Protein AF-A0A939KD06-F1 (afdb_monomer_lite)

Structure (mmCIF, N/CA/C/O backbone):
data_AF-A0A939KD06-F1
#
_entry.id   AF-A0A939KD06-F1
#
loop_
_atom_site.group_PDB
_atom_site.id
_atom_site.type_symbol
_atom_site.label_atom_id
_atom_site.label_alt_id
_atom_site.label_comp_id
_atom_site.label_asym_id
_atom_site.label_entity_id
_atom_site.label_seq_id
_atom_site.pdbx_PDB_ins_code
_atom_site.Cartn_x
_atom_site.Cartn_y
_atom_site.Cartn_z
_atom_site.occupancy
_atom_site.B_iso_or_equiv
_atom_site.auth_seq_id
_atom_site.auth_comp_id
_atom_site.auth_asym_id
_atom_site.auth_atom_id
_atom_site.pdbx_PDB_model_num
ATOM 1 N N . MET A 1 1 ? -50.532 -82.612 -20.884 1.00 42.47 1 MET A N 1
ATOM 2 C CA . MET A 1 1 ? -49.839 -82.798 -19.588 1.00 42.47 1 MET A CA 1
ATOM 3 C C . MET A 1 1 ? -50.721 -82.159 -18.509 1.00 42.47 1 MET A C 1
ATOM 5 O O . MET A 1 1 ? -50.718 -80.948 -18.411 1.00 42.47 1 MET A O 1
ATOM 9 N N . HIS A 1 2 ? -51.822 -82.790 -18.087 1.00 36.94 2 HIS A N 1
ATOM 10 C CA . HIS A 1 2 ? -52.004 -83.754 -16.980 1.00 36.94 2 HIS A CA 1
ATOM 11 C C . HIS A 1 2 ? -51.784 -83.201 -15.548 1.00 36.94 2 HIS A C 1
ATOM 13 O O . HIS A 1 2 ? -50.668 -82.831 -15.211 1.00 36.94 2 HIS A O 1
ATOM 19 N N . SER A 1 3 ? -52.855 -83.314 -14.731 1.00 36.44 3 SER A N 1
ATOM 20 C CA . SER A 1 3 ? -52.934 -83.378 -13.246 1.00 36.44 3 SER A CA 1
ATOM 21 C C . SER A 1 3 ? -52.818 -82.056 -12.444 1.00 36.44 3 SER A C 1
ATOM 23 O O . SER A 1 3 ? -51.768 -81.436 -12.450 1.00 36.44 3 SER A O 1
ATOM 25 N N . LEU A 1 4 ? -53.881 -81.500 -11.824 1.00 39.53 4 LEU A N 1
ATOM 26 C CA . LEU A 1 4 ? -54.680 -81.912 -10.630 1.00 39.53 4 LEU A CA 1
ATOM 27 C C . LEU A 1 4 ? -54.079 -81.489 -9.263 1.00 39.53 4 LEU A C 1
ATOM 29 O O . LEU A 1 4 ? -53.059 -82.038 -8.865 1.00 39.53 4 LEU A O 1
ATOM 33 N N . ARG A 1 5 ? -54.794 -80.625 -8.507 1.00 35.41 5 ARG A N 1
ATOM 34 C CA . ARG A 1 5 ? -55.375 -80.848 -7.144 1.00 35.41 5 ARG A CA 1
ATOM 35 C C . ARG A 1 5 ? -55.607 -79.543 -6.344 1.00 35.41 5 ARG A C 1
ATOM 37 O O . ARG A 1 5 ? -54.695 -78.761 -6.119 1.00 35.41 5 ARG A O 1
ATOM 44 N N . ILE A 1 6 ? -56.844 -79.383 -5.862 1.00 41.75 6 ILE A N 1
ATOM 45 C CA . ILE A 1 6 ? -57.272 -78.639 -4.647 1.00 41.75 6 ILE A CA 1
ATOM 46 C C . ILE A 1 6 ? -57.119 -79.612 -3.431 1.00 41.75 6 ILE A C 1
ATOM 48 O O . ILE A 1 6 ? -56.890 -80.796 -3.708 1.00 41.75 6 ILE A O 1
ATOM 52 N N . PRO A 1 7 ? -57.444 -79.319 -2.142 1.00 61.28 7 PRO A N 1
ATOM 53 C CA . PRO A 1 7 ? -57.334 -78.156 -1.219 1.00 61.28 7 PRO A CA 1
ATOM 54 C C . PRO A 1 7 ? -56.558 -78.512 0.093 1.00 61.28 7 PRO A C 1
ATOM 56 O O . PRO A 1 7 ? -56.192 -79.663 0.268 1.00 61.28 7 PRO A O 1
ATOM 59 N N . SER A 1 8 ? -56.384 -77.562 1.041 1.00 40.66 8 SER A N 1
ATOM 60 C CA . SER A 1 8 ? -56.704 -77.694 2.500 1.00 40.66 8 SER A CA 1
ATOM 61 C C . SER A 1 8 ? -55.850 -76.793 3.427 1.00 40.66 8 SER A C 1
ATOM 63 O O . SER A 1 8 ? -54.635 -76.942 3.500 1.00 40.66 8 SER A O 1
ATOM 65 N N . ARG A 1 9 ? -56.504 -75.906 4.197 1.00 54.38 9 ARG A N 1
ATOM 66 C CA . ARG A 1 9 ? -56.042 -75.386 5.519 1.00 54.38 9 ARG A CA 1
ATOM 67 C C . ARG A 1 9 ? -56.193 -76.523 6.573 1.00 54.38 9 ARG A C 1
ATOM 69 O O . ARG A 1 9 ? -56.975 -77.412 6.233 1.00 54.38 9 ARG A O 1
ATOM 76 N N . PRO A 1 10 ? -55.627 -76.543 7.819 1.00 55.25 10 PRO A N 1
ATOM 77 C CA . PRO A 1 10 ? -55.276 -75.420 8.724 1.00 55.25 10 PRO A CA 1
ATOM 78 C C . PRO A 1 10 ? -54.096 -75.679 9.735 1.00 55.25 10 PRO A C 1
ATOM 80 O O . PRO A 1 10 ? -53.370 -76.658 9.619 1.00 55.25 10 PRO A O 1
ATOM 83 N N . THR A 1 11 ? -53.987 -74.820 10.773 1.00 42.97 11 THR A N 1
ATOM 84 C CA . THR A 1 11 ? -53.413 -75.037 12.143 1.00 42.97 11 THR A CA 1
ATOM 85 C C . THR A 1 11 ? -51.896 -75.272 12.289 1.00 42.97 11 THR A C 1
ATOM 87 O O . THR A 1 11 ? -51.368 -76.276 11.846 1.00 42.97 11 THR A O 1
ATOM 90 N N . ALA A 1 12 ? -51.131 -74.298 12.799 1.00 44.41 12 ALA A N 1
ATOM 91 C CA . ALA A 1 12 ? -50.891 -73.954 14.218 1.00 44.41 12 ALA A CA 1
ATOM 92 C C . ALA A 1 12 ? -49.747 -74.770 14.854 1.00 44.41 12 ALA A C 1
ATOM 94 O O . ALA A 1 12 ? -49.817 -75.990 14.877 1.00 44.41 12 ALA A O 1
ATOM 95 N N . ILE A 1 13 ? -48.738 -74.082 15.410 1.00 48.72 13 ILE A N 1
ATOM 96 C CA . ILE A 1 13 ? -48.216 -74.220 16.788 1.00 48.72 13 ILE A CA 1
ATOM 97 C C . ILE A 1 13 ? -46.884 -73.458 16.923 1.00 48.72 13 ILE A C 1
ATOM 99 O O . ILE A 1 13 ? -46.014 -73.489 16.059 1.00 48.72 13 ILE A O 1
ATOM 103 N N . PHE A 1 14 ? -46.807 -72.744 18.044 1.00 46.53 14 PHE A N 1
ATOM 104 C CA . PHE A 1 14 ? -45.693 -71.996 18.612 1.00 46.53 14 PHE A CA 1
ATOM 105 C C . PHE A 1 14 ? -44.364 -72.762 18.653 1.00 46.53 14 PHE A C 1
ATOM 107 O O . PHE A 1 14 ? -44.325 -73.903 19.105 1.00 46.53 14 PHE A O 1
ATOM 114 N N . LEU A 1 15 ? -43.261 -72.051 18.401 1.00 42.94 15 LEU A N 1
ATOM 115 C CA . LEU A 1 15 ? -42.028 -72.268 19.156 1.00 42.94 15 LEU A CA 1
ATOM 116 C C . LEU A 1 15 ? -41.267 -70.949 19.333 1.00 42.94 15 LEU A C 1
ATOM 118 O O . LEU A 1 15 ? -40.760 -70.346 18.391 1.00 42.94 15 LEU A O 1
ATOM 122 N N . LEU A 1 16 ? -41.269 -70.501 20.590 1.00 45.41 16 LEU A N 1
ATOM 123 C CA . LEU A 1 16 ? -40.383 -69.498 21.161 1.00 45.41 16 LEU A CA 1
ATOM 124 C C . LEU A 1 16 ? -38.926 -69.883 20.914 1.00 45.41 16 LEU A C 1
ATOM 126 O O . LEU A 1 16 ? -38.545 -70.968 21.337 1.00 45.41 16 LEU A O 1
ATOM 130 N N . SER A 1 17 ? -38.132 -68.961 20.366 1.00 46.38 17 SER A N 1
ATOM 131 C CA . SER A 1 17 ? -36.763 -68.654 20.819 1.00 46.38 17 SER A CA 1
ATOM 132 C C . SER A 1 17 ? -36.010 -67.879 19.736 1.00 46.38 17 SER A C 1
ATOM 134 O O . SER A 1 17 ? -35.664 -68.452 18.712 1.00 46.38 17 SER A O 1
ATOM 136 N N . PHE A 1 18 ? -35.725 -66.597 19.948 1.00 49.16 18 PHE A N 1
ATOM 137 C CA . PHE A 1 18 ? -34.378 -66.159 20.323 1.00 49.16 18 PHE A CA 1
ATOM 138 C C . PHE A 1 18 ? -34.378 -64.638 20.479 1.00 49.16 18 PHE A C 1
ATOM 140 O O . PHE A 1 18 ? -34.689 -63.879 19.564 1.00 49.16 18 PHE A O 1
ATOM 147 N N . LEU A 1 19 ? -34.039 -64.219 21.687 1.00 51.28 19 LEU A N 1
ATOM 148 C CA . LEU A 1 19 ? -33.708 -62.859 22.050 1.00 51.28 19 LEU A CA 1
ATOM 149 C C . LEU A 1 19 ? -32.419 -62.476 21.300 1.00 51.28 19 LEU A C 1
ATOM 151 O O . LEU A 1 19 ? -31.357 -63.016 21.600 1.00 51.28 19 LEU A O 1
ATOM 155 N N . ALA A 1 20 ? -32.505 -61.560 20.337 1.00 49.16 20 ALA A N 1
ATOM 156 C CA . ALA A 1 20 ? -31.349 -60.841 19.809 1.00 49.16 20 ALA A CA 1
ATOM 157 C C . ALA A 1 20 ? -31.589 -59.341 19.999 1.00 49.16 20 ALA A C 1
ATOM 159 O O . ALA A 1 20 ? -32.408 -58.709 19.336 1.00 49.16 20 ALA A O 1
ATOM 160 N N . LEU A 1 21 ? -30.899 -58.837 21.015 1.00 48.12 21 LEU A N 1
ATOM 161 C CA . LEU A 1 21 ? -30.790 -57.453 21.435 1.00 48.12 21 LEU A CA 1
ATOM 162 C C . LEU A 1 21 ? -30.183 -56.560 20.332 1.00 48.12 21 LEU A C 1
ATOM 164 O O . LEU A 1 21 ? -29.263 -56.972 19.635 1.00 48.12 21 LEU A O 1
ATOM 168 N N . LEU A 1 22 ? -30.636 -55.301 20.338 1.00 48.69 22 LEU A N 1
ATOM 169 C CA . LEU A 1 22 ? -30.001 -54.081 19.816 1.00 48.69 22 LEU A CA 1
ATOM 170 C C . LEU A 1 22 ? -29.729 -53.978 18.306 1.00 48.69 22 LEU A C 1
ATOM 172 O O . LEU A 1 22 ? -28.728 -54.455 17.788 1.00 48.69 22 LEU A O 1
ATOM 176 N N . SER A 1 23 ? -30.486 -53.109 17.636 1.00 50.88 23 SER A N 1
ATOM 177 C CA . SER A 1 23 ? -30.053 -51.720 17.370 1.00 50.88 23 SER A CA 1
ATOM 178 C C . SER A 1 23 ? -30.965 -51.101 16.309 1.00 50.88 23 SER A C 1
ATOM 180 O O . SER A 1 23 ? -30.968 -51.488 15.148 1.00 50.88 23 SER A O 1
ATOM 182 N N . GLY A 1 24 ? -31.797 -50.151 16.720 1.00 50.31 24 GLY A N 1
ATOM 183 C CA . GLY A 1 24 ? -32.737 -49.516 15.800 1.00 50.31 24 GLY A CA 1
ATOM 184 C C . GLY A 1 24 ? -33.469 -48.323 16.388 1.00 50.31 24 GLY A C 1
ATOM 185 O O . GLY A 1 24 ? -34.574 -48.023 15.957 1.00 50.31 24 GLY A O 1
ATOM 186 N N . VAL A 1 25 ? -32.880 -47.639 17.371 1.00 54.75 25 VAL A N 1
ATOM 187 C CA . VAL A 1 25 ? -33.170 -46.215 17.524 1.00 54.75 25 VAL A CA 1
ATOM 188 C C . VAL A 1 25 ? -32.249 -45.517 16.539 1.00 54.75 25 VAL A C 1
ATOM 190 O O . VAL A 1 25 ? -31.044 -45.419 16.759 1.00 54.75 25 VAL A O 1
ATOM 193 N N . ALA A 1 26 ? -32.805 -45.107 15.402 1.00 49.50 26 ALA A N 1
ATOM 194 C CA . ALA A 1 26 ? -32.175 -44.094 14.579 1.00 49.50 26 ALA A CA 1
ATOM 195 C C . ALA A 1 26 ? -32.136 -42.821 15.430 1.00 49.50 26 ALA A C 1
ATOM 197 O O . ALA A 1 26 ? -33.083 -42.039 15.462 1.00 49.50 26 ALA A O 1
ATOM 198 N N . SER A 1 27 ? -31.058 -42.672 16.196 1.00 43.84 27 SER A N 1
ATOM 199 C CA . SER A 1 27 ? -30.685 -41.417 16.817 1.00 43.84 27 SER A CA 1
ATOM 200 C C . SER A 1 27 ? -30.370 -40.447 15.689 1.00 43.84 27 SER A C 1
ATOM 202 O O . SER A 1 27 ? -29.225 -40.323 15.269 1.00 43.84 27 SER A O 1
ATOM 204 N N . SER A 1 28 ? -31.377 -39.735 15.193 1.00 45.91 28 SER A N 1
ATOM 205 C CA . SER A 1 28 ? -31.163 -38.427 14.586 1.00 45.91 28 SER A CA 1
ATOM 206 C C . SER A 1 28 ? -30.821 -37.448 15.712 1.00 45.91 28 SER A C 1
ATOM 208 O O 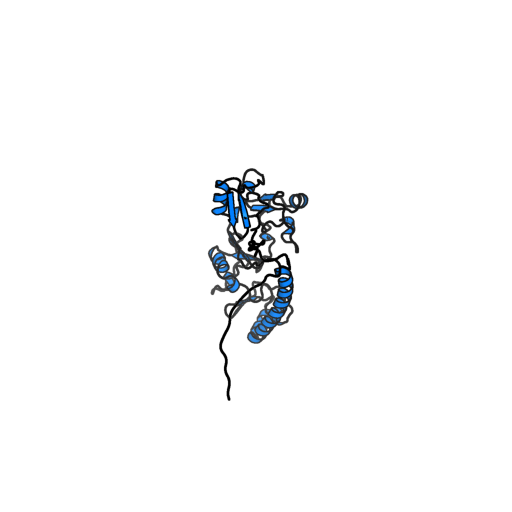. SER A 1 28 ? -31.605 -36.572 16.070 1.00 45.91 28 SER A O 1
ATOM 210 N N . LEU A 1 29 ? -29.661 -37.671 16.334 1.00 45.62 29 LEU A N 1
ATOM 211 C CA . LEU A 1 29 ? -28.942 -36.635 17.048 1.00 45.62 29 LEU A CA 1
ATOM 212 C C . LEU A 1 29 ? -28.387 -35.729 15.960 1.00 45.62 29 LEU A C 1
ATOM 214 O O . LEU A 1 29 ? -27.676 -36.183 15.064 1.00 45.62 29 LEU A O 1
ATOM 218 N N . LEU A 1 30 ? -28.816 -34.474 16.018 1.00 43.53 30 LEU A N 1
ATOM 219 C CA . LEU A 1 30 ? -28.332 -33.390 15.192 1.00 43.53 30 LEU A CA 1
ATOM 220 C C . LEU A 1 30 ? -26.807 -33.494 15.072 1.00 43.53 30 LEU A C 1
ATOM 222 O O . LEU A 1 30 ? -26.107 -33.414 16.081 1.00 43.53 30 LEU A O 1
ATOM 226 N N . TRP A 1 31 ? -26.288 -33.603 13.851 1.00 49.84 31 TRP A N 1
ATOM 227 C CA . TRP A 1 31 ? -24.966 -33.057 13.573 1.00 49.84 31 TRP A CA 1
ATOM 228 C C . TRP A 1 31 ? -25.118 -31.538 13.643 1.00 49.84 31 TRP A C 1
ATOM 230 O O . TRP A 1 31 ? -25.317 -30.871 12.632 1.00 49.84 31 TRP A O 1
ATOM 240 N N . ALA A 1 32 ? -25.137 -30.997 14.862 1.00 41.25 32 ALA A N 1
ATOM 241 C CA . ALA A 1 32 ? -24.728 -29.622 15.049 1.00 41.25 32 ALA A CA 1
ATOM 242 C C . ALA A 1 32 ? -23.256 -29.604 14.640 1.00 41.25 32 ALA A C 1
ATOM 244 O O . ALA A 1 32 ? -22.411 -30.185 15.316 1.00 41.25 32 ALA A O 1
ATOM 245 N N . ASP A 1 33 ? -23.006 -29.067 13.453 1.00 43.31 33 ASP A N 1
ATOM 246 C CA . ASP A 1 33 ? -21.672 -28.802 12.947 1.00 43.31 33 ASP A CA 1
ATOM 247 C C . ASP A 1 33 ? -20.929 -27.961 13.996 1.00 43.31 33 ASP A C 1
ATOM 249 O O . ASP A 1 33 ? -21.318 -26.835 14.306 1.00 43.31 33 ASP A O 1
ATOM 253 N N . GLU A 1 34 ? -19.897 -28.540 14.604 1.00 51.19 34 GLU A N 1
ATOM 254 C CA . GLU A 1 34 ? -19.085 -27.943 15.670 1.00 51.19 34 GLU A CA 1
ATOM 255 C C . GLU A 1 34 ? -18.108 -26.881 15.117 1.00 51.19 34 GLU A C 1
ATOM 257 O O . GLU A 1 34 ? -17.066 -26.622 15.712 1.00 51.19 34 GLU A O 1
ATOM 262 N N . SER A 1 35 ? -18.395 -26.273 13.957 1.00 51.78 35 SER A N 1
ATOM 263 C CA . SER A 1 35 ? -17.429 -25.424 13.246 1.00 51.78 35 SER A CA 1
ATOM 264 C C . SER A 1 35 ? -17.874 -24.007 12.877 1.00 51.78 35 SER A C 1
ATOM 266 O O . SER A 1 35 ? -17.087 -23.294 12.262 1.00 51.78 35 SER A O 1
ATOM 268 N N . ASP A 1 36 ? -19.029 -23.523 13.349 1.00 54.59 36 ASP A N 1
ATOM 269 C CA . ASP A 1 36 ? -19.449 -22.125 13.112 1.00 54.59 36 ASP A CA 1
ATOM 270 C C . ASP A 1 36 ? -19.411 -21.248 14.380 1.00 54.59 36 ASP A C 1
ATOM 272 O O . ASP A 1 36 ? -20.217 -20.337 14.588 1.00 54.59 36 ASP A O 1
ATOM 276 N N . VAL A 1 37 ? -18.457 -21.519 15.283 1.00 68.44 37 VAL A N 1
ATOM 277 C CA . VAL A 1 37 ? -18.179 -20.602 16.398 1.00 68.44 37 VAL A CA 1
ATOM 278 C C . VAL A 1 37 ? -17.402 -19.414 15.845 1.00 68.44 37 VAL A C 1
ATOM 280 O O . VAL A 1 37 ? -16.176 -19.439 15.746 1.00 68.44 37 VAL A O 1
ATOM 283 N N . MET A 1 38 ? -18.134 -18.362 15.477 1.00 75.69 38 MET A N 1
ATOM 284 C CA . MET A 1 38 ? -17.531 -17.096 15.067 1.00 75.69 38 MET A CA 1
ATOM 285 C C . MET A 1 38 ? -16.525 -16.620 16.132 1.00 75.69 38 MET A C 1
ATOM 287 O O . MET A 1 38 ? -16.903 -16.520 17.308 1.00 75.69 38 MET A O 1
ATOM 291 N N . PRO A 1 39 ? -15.272 -16.316 15.746 1.00 83.50 39 PRO A N 1
ATOM 292 C CA . PRO A 1 39 ? -14.240 -15.899 16.684 1.00 83.50 39 PRO A CA 1
ATOM 293 C C . PRO A 1 39 ? -14.645 -14.609 17.403 1.00 83.50 39 PRO A C 1
ATOM 295 O O . PRO A 1 39 ? -15.178 -13.676 16.796 1.00 83.50 39 PRO A O 1
ATOM 298 N N . ILE A 1 40 ? -14.388 -14.562 18.710 1.00 83.81 40 ILE A N 1
ATOM 299 C CA . ILE A 1 40 ? -14.570 -13.353 19.514 1.00 83.81 40 ILE A CA 1
ATOM 300 C C . ILE A 1 40 ? -13.389 -12.421 19.238 1.00 83.81 40 ILE A C 1
ATOM 302 O O . ILE A 1 40 ? -12.234 -12.797 19.437 1.00 83.81 40 ILE A O 1
ATOM 306 N N . ALA A 1 41 ? -13.684 -11.208 18.782 1.00 86.12 41 ALA A N 1
ATOM 307 C CA . ALA A 1 41 ? -12.677 -10.193 18.535 1.00 86.12 41 ALA A CA 1
ATOM 308 C C . ALA A 1 41 ? -12.084 -9.686 19.854 1.00 86.12 41 ALA A C 1
ATOM 310 O O . ALA A 1 41 ? -12.786 -9.555 20.859 1.00 86.12 41 ALA A O 1
ATOM 311 N N . LEU A 1 42 ? -10.796 -9.335 19.815 1.00 84.94 42 LEU A N 1
ATOM 312 C CA . LEU A 1 42 ? -10.086 -8.664 20.909 1.00 84.94 42 LEU A CA 1
ATOM 313 C C . LEU A 1 42 ? -10.230 -9.385 22.258 1.00 84.94 42 LEU A C 1
ATOM 315 O O . LEU A 1 42 ? -10.348 -8.717 23.274 1.00 84.94 42 LEU A O 1
ATOM 319 N N . ASP A 1 43 ? -10.303 -10.717 22.284 1.00 87.06 43 ASP A N 1
ATOM 320 C CA . ASP A 1 43 ? -10.534 -11.514 23.502 1.00 87.06 43 ASP A CA 1
ATOM 321 C C . ASP A 1 43 ? -11.761 -11.068 24.332 1.00 87.06 43 ASP A C 1
ATOM 323 O O . ASP A 1 43 ? -11.825 -11.264 25.546 1.00 87.06 43 ASP A O 1
ATOM 327 N N . GLY A 1 44 ? -12.755 -10.456 23.680 1.00 88.94 44 GLY A N 1
ATOM 328 C CA . GLY A 1 44 ? -13.983 -9.968 24.309 1.00 88.94 44 GLY A CA 1
ATOM 329 C C . GLY A 1 44 ? -13.855 -8.582 24.944 1.00 88.94 44 GLY A C 1
ATOM 330 O O . GLY A 1 44 ? -14.760 -8.148 25.657 1.00 88.94 44 GLY A O 1
ATOM 331 N N . TYR A 1 45 ? -12.757 -7.862 24.712 1.00 93.19 45 TYR A N 1
ATOM 332 C CA . TYR A 1 45 ? -12.633 -6.465 25.115 1.00 93.19 45 TYR A CA 1
ATOM 333 C C . TYR A 1 45 ? -13.440 -5.536 24.200 1.00 93.19 45 TYR A C 1
ATOM 335 O O . TYR A 1 45 ? -13.507 -5.718 22.985 1.00 93.19 45 TYR A O 1
ATOM 343 N N . ASP A 1 46 ? -14.036 -4.507 24.799 1.00 94.56 46 ASP A N 1
ATOM 344 C CA . ASP A 1 46 ? -14.782 -3.480 24.081 1.00 94.56 46 ASP A CA 1
ATOM 345 C C . ASP A 1 46 ? -13.829 -2.557 23.296 1.00 94.56 46 ASP A C 1
ATOM 347 O O . ASP A 1 46 ? -13.025 -1.846 23.915 1.00 94.56 46 ASP A O 1
ATOM 351 N N . PRO A 1 47 ? -13.930 -2.506 21.950 1.00 87.94 47 PRO A N 1
ATOM 352 C CA . PRO A 1 47 ? -13.046 -1.708 21.102 1.00 87.94 47 PRO A CA 1
ATOM 353 C C . PRO A 1 47 ? -13.136 -0.200 21.387 1.00 87.94 47 PRO A C 1
ATOM 355 O O . PRO A 1 47 ? -12.159 0.519 21.195 1.00 87.94 47 PRO A O 1
ATOM 358 N N . ILE A 1 48 ? -14.277 0.300 21.875 1.00 92.19 48 ILE A N 1
ATOM 359 C CA . ILE A 1 48 ? -14.466 1.720 22.202 1.00 92.19 48 ILE A CA 1
ATOM 360 C C . ILE A 1 48 ? -13.771 2.072 23.517 1.00 92.19 48 ILE A C 1
ATOM 362 O O . ILE A 1 48 ? -13.200 3.157 23.648 1.00 92.19 48 ILE A O 1
ATOM 366 N N . SER A 1 49 ? -13.766 1.140 24.476 1.00 90.31 49 SER A N 1
ATOM 367 C CA . SER A 1 49 ? -13.240 1.373 25.828 1.00 90.31 49 SER A CA 1
ATOM 368 C C . SER A 1 49 ? -11.748 1.718 25.832 1.00 90.31 49 SER A C 1
ATOM 370 O O . SER A 1 49 ? -11.298 2.508 26.660 1.00 90.31 49 SER A O 1
ATOM 372 N N . TYR A 1 50 ? -10.990 1.232 24.845 1.00 88.69 50 TYR A N 1
ATOM 373 C CA . TYR A 1 50 ? -9.590 1.610 24.647 1.00 88.69 50 TYR A CA 1
ATOM 374 C C . TYR A 1 50 ? -9.371 3.122 24.489 1.00 88.69 50 TYR A C 1
ATOM 376 O O . TYR A 1 50 ? -8.318 3.630 24.874 1.00 88.69 50 TYR A O 1
ATOM 384 N N . PHE A 1 51 ? -10.361 3.837 23.950 1.00 83.25 51 PHE A N 1
ATOM 385 C CA . PHE A 1 51 ? -10.303 5.267 23.641 1.00 83.25 51 PHE A CA 1
ATOM 386 C C . PHE A 1 51 ? -10.932 6.147 24.727 1.00 83.25 51 PHE A C 1
ATOM 388 O O . PHE A 1 51 ? -10.879 7.373 24.632 1.00 83.25 51 PHE A O 1
ATOM 395 N N . THR A 1 52 ? -11.514 5.545 25.765 1.00 72.12 52 THR A N 1
ATOM 396 C CA . THR A 1 52 ? -12.192 6.251 26.855 1.00 72.12 52 THR A CA 1
ATOM 397 C C . THR A 1 52 ? -11.538 5.896 28.192 1.00 72.12 52 THR A C 1
ATOM 399 O O . THR A 1 52 ? -11.656 4.770 28.659 1.00 72.12 52 THR A O 1
ATOM 402 N N . ASN A 1 53 ? -10.851 6.851 28.830 1.00 56.19 53 ASN A N 1
ATOM 403 C CA . ASN A 1 53 ? -10.267 6.723 30.179 1.00 56.19 53 ASN A CA 1
ATOM 404 C C . ASN A 1 53 ? -9.441 5.435 30.447 1.00 56.19 53 ASN A C 1
ATOM 406 O O . ASN A 1 53 ? -9.660 4.736 31.438 1.00 56.19 53 ASN A O 1
ATOM 410 N N . GLU A 1 54 ? -8.452 5.181 29.579 1.00 57.31 54 GLU A N 1
ATOM 411 C CA . GLU A 1 54 ? -7.269 4.313 29.775 1.00 57.31 54 GLU A CA 1
ATOM 412 C C . GLU A 1 54 ? -7.493 2.884 30.317 1.00 57.31 54 GLU A C 1
ATOM 414 O O . GLU A 1 54 ? -6.622 2.352 31.014 1.00 57.31 54 GLU A O 1
ATOM 419 N N . LYS A 1 55 ? -8.609 2.207 30.003 1.00 75.81 55 LYS A N 1
ATOM 420 C CA . LYS A 1 55 ? -8.766 0.786 30.377 1.00 75.81 55 LYS A CA 1
ATOM 421 C C . LYS A 1 55 ? -9.345 -0.085 29.266 1.00 75.81 55 LYS A C 1
ATOM 423 O O . LYS A 1 55 ? -10.372 0.232 28.680 1.00 75.81 55 LYS A O 1
ATOM 428 N N . ALA A 1 56 ? -8.724 -1.245 29.062 1.00 86.75 56 ALA A N 1
ATOM 429 C CA . ALA A 1 56 ? -9.338 -2.367 28.364 1.00 86.75 56 ALA A CA 1
ATOM 430 C C . ALA A 1 56 ? -10.427 -2.954 29.277 1.00 86.75 56 ALA A C 1
ATOM 432 O O . ALA A 1 56 ? -10.128 -3.434 30.374 1.00 86.75 56 ALA A O 1
ATOM 433 N N . VAL A 1 57 ? -11.690 -2.880 28.855 1.00 92.19 57 VAL A N 1
ATOM 434 C CA . VAL A 1 57 ? -12.844 -3.383 29.617 1.00 92.19 57 VAL A CA 1
ATOM 435 C C . VAL A 1 57 ? -13.532 -4.479 28.816 1.00 92.19 57 VAL A C 1
ATOM 437 O O . VAL A 1 57 ? -13.755 -4.312 27.621 1.00 92.19 57 VAL A O 1
ATOM 440 N N . ALA A 1 58 ? -13.845 -5.603 29.461 1.00 91.81 58 ALA A N 1
ATOM 441 C CA . ALA A 1 58 ? -14.578 -6.689 28.822 1.00 91.81 58 ALA A CA 1
ATOM 442 C C . ALA A 1 58 ? -16.000 -6.236 28.457 1.00 91.81 58 ALA A C 1
ATOM 444 O O . ALA A 1 58 ? -16.700 -5.634 29.279 1.00 91.81 58 ALA A O 1
ATOM 445 N N . GLY A 1 59 ? -16.420 -6.535 27.232 1.00 91.81 59 GLY A N 1
ATOM 446 C CA . GLY A 1 59 ? -17.792 -6.352 26.787 1.00 91.81 59 GLY A CA 1
ATOM 447 C C . GLY A 1 59 ? -18.748 -7.349 27.444 1.00 91.81 59 GLY A C 1
ATOM 448 O O . GLY A 1 59 ? -18.348 -8.277 28.148 1.00 91.81 59 GLY A O 1
ATOM 449 N N . LYS A 1 60 ? -20.046 -7.148 27.224 1.00 93.00 60 LYS A N 1
ATOM 450 C CA . LYS A 1 60 ? -21.114 -8.021 27.726 1.00 93.00 60 LYS A CA 1
ATOM 451 C C . LYS A 1 60 ? -21.743 -8.784 26.569 1.00 93.00 60 LYS A C 1
ATOM 453 O O . LYS A 1 60 ? -21.858 -8.248 25.473 1.00 93.00 60 LYS A O 1
ATOM 458 N N . ALA A 1 61 ? -22.217 -10.000 26.838 1.00 90.56 61 ALA A N 1
ATOM 459 C CA . ALA A 1 61 ? -22.891 -10.835 25.839 1.00 90.56 61 ALA A CA 1
ATOM 460 C C . ALA A 1 61 ? -24.150 -10.173 25.245 1.00 90.56 61 ALA A C 1
ATOM 462 O O . ALA A 1 61 ? -24.479 -10.406 24.085 1.00 90.56 61 ALA A O 1
ATOM 463 N N . ASP A 1 62 ? -24.816 -9.313 26.023 1.00 95.25 62 ASP A N 1
ATOM 464 C CA . ASP A 1 62 ? -26.027 -8.602 25.599 1.00 95.25 62 ASP A CA 1
ATOM 465 C C . ASP A 1 62 ? -25.755 -7.529 24.530 1.00 95.25 62 ASP A C 1
ATOM 467 O O . ASP A 1 62 ? -26.666 -7.153 23.795 1.00 95.25 62 ASP A O 1
ATOM 471 N N . TYR A 1 63 ? -24.511 -7.042 24.417 1.00 96.12 63 TYR A N 1
ATOM 472 C CA . TYR A 1 63 ? -24.126 -6.007 23.457 1.00 96.12 63 TYR A CA 1
ATOM 473 C C . TYR A 1 63 ? -23.027 -6.542 22.552 1.00 96.12 63 TYR A C 1
ATOM 475 O O . TYR A 1 63 ? -21.851 -6.563 22.918 1.00 96.12 63 TYR A O 1
ATOM 483 N N . GLN A 1 64 ? -23.410 -6.972 21.355 1.00 95.94 64 GLN A N 1
ATOM 484 C CA . GLN A 1 64 ? -22.505 -7.620 20.416 1.00 95.94 64 GLN A CA 1
ATOM 485 C C . GLN A 1 64 ? -22.799 -7.216 18.974 1.00 95.94 64 GLN A C 1
ATOM 487 O O . GLN A 1 64 ? -23.946 -6.995 18.589 1.00 95.94 64 GLN A O 1
ATOM 492 N N . LYS A 1 65 ? -21.746 -7.146 18.161 1.00 92.69 65 LYS A N 1
ATOM 493 C CA . LYS A 1 65 ? -21.826 -6.815 16.740 1.00 92.69 65 LYS A CA 1
ATOM 494 C C . LYS A 1 65 ? -20.869 -7.694 15.955 1.00 92.69 65 LYS A C 1
ATOM 496 O O . LYS A 1 65 ? -19.693 -7.793 16.290 1.00 92.69 65 LYS A O 1
ATOM 501 N N . GLU A 1 66 ? -21.371 -8.296 14.888 1.00 90.62 66 GLU A N 1
ATOM 502 C CA . GLU A 1 66 ? -20.536 -9.020 13.935 1.00 90.62 66 GLU A CA 1
ATOM 503 C C . GLU A 1 66 ? -19.944 -8.032 12.926 1.00 90.62 66 GLU A C 1
ATOM 505 O O . GLU A 1 66 ? -20.660 -7.199 12.357 1.00 90.62 66 GLU A O 1
ATOM 510 N N . TYR A 1 67 ? -18.629 -8.095 12.728 1.00 76.56 67 TYR A N 1
ATOM 511 C CA . TYR A 1 67 ? -17.903 -7.240 11.795 1.00 76.56 67 TYR A CA 1
ATOM 512 C C . TYR A 1 67 ? -16.684 -7.978 11.236 1.00 76.56 67 TYR A C 1
ATOM 514 O O . TYR A 1 67 ? -15.888 -8.526 11.992 1.00 76.56 67 TYR A O 1
ATOM 522 N N . LYS A 1 68 ? -16.547 -8.015 9.902 1.00 75.06 68 LYS A N 1
ATOM 523 C CA . LYS A 1 68 ? -15.458 -8.707 9.176 1.00 75.06 68 LYS A CA 1
ATOM 524 C C . LYS A 1 68 ? -15.202 -10.160 9.625 1.00 75.06 68 LYS A C 1
ATOM 526 O O . LYS A 1 68 ? -14.068 -10.626 9.615 1.00 75.06 68 LYS A O 1
ATOM 531 N N . GLY A 1 69 ? -16.271 -10.885 9.963 1.00 78.44 69 GLY A N 1
ATOM 532 C CA . GLY A 1 69 ? -16.203 -12.300 10.347 1.00 78.44 69 GLY A CA 1
ATOM 533 C C . GLY A 1 69 ? -15.801 -12.555 11.802 1.00 78.44 69 GLY A C 1
ATOM 534 O O . GLY A 1 69 ? -15.559 -13.702 12.160 1.00 78.44 69 GLY A O 1
ATOM 535 N N . GLU A 1 70 ? -15.747 -11.516 12.636 1.00 81.44 70 GLU A N 1
ATOM 536 C CA . GLU A 1 70 ? -15.517 -11.629 14.076 1.00 81.44 70 GLU A CA 1
ATOM 537 C C . GLU A 1 70 ? -16.671 -10.996 14.856 1.00 81.44 70 GLU A C 1
ATOM 539 O O . GLU A 1 70 ? -17.360 -10.088 14.376 1.00 81.44 70 GLU A O 1
ATOM 544 N N . ARG A 1 71 ? -16.855 -11.448 16.094 1.00 91.31 71 ARG A N 1
ATOM 545 C CA . ARG A 1 71 ? -17.854 -10.915 17.016 1.00 91.31 71 ARG A CA 1
ATOM 546 C C . ARG A 1 71 ? -17.202 -9.973 18.019 1.00 91.31 71 ARG A C 1
ATOM 548 O O . ARG A 1 71 ? -16.422 -10.404 18.863 1.00 91.31 71 ARG A O 1
ATOM 555 N N . TYR A 1 72 ? -17.566 -8.700 17.947 1.00 91.50 72 TYR A N 1
ATOM 556 C CA . TYR A 1 72 ? -17.175 -7.664 18.899 1.00 91.50 72 TYR A CA 1
ATOM 557 C C . TYR A 1 72 ? -18.214 -7.577 20.015 1.00 91.50 72 TYR A C 1
ATOM 559 O O . TYR A 1 72 ? -19.412 -7.660 19.744 1.00 91.50 72 TYR A O 1
ATOM 567 N N . THR A 1 73 ? -17.766 -7.385 21.253 1.00 94.88 73 THR A N 1
ATOM 568 C CA . THR A 1 73 ? -18.627 -7.224 22.435 1.00 94.88 73 THR A CA 1
ATOM 569 C C . THR A 1 73 ? -18.416 -5.856 23.071 1.00 94.88 73 THR A C 1
ATOM 571 O O . THR A 1 73 ? -17.294 -5.363 23.084 1.00 94.88 73 THR A O 1
ATOM 574 N N . PHE A 1 74 ? -19.459 -5.260 23.648 1.00 95.81 74 PHE A N 1
ATOM 575 C CA . PHE A 1 74 ? -19.438 -3.881 24.150 1.00 95.81 74 PHE A CA 1
ATOM 576 C C . PHE A 1 74 ? -19.922 -3.795 25.597 1.00 95.81 74 PHE A C 1
ATOM 578 O O . PHE A 1 74 ? -20.693 -4.634 26.064 1.00 95.81 74 PHE A O 1
ATOM 585 N N . ILE A 1 75 ? -19.478 -2.785 26.344 1.00 95.56 75 ILE A N 1
ATOM 586 C CA . ILE A 1 75 ? -19.901 -2.609 27.746 1.00 95.56 75 ILE A CA 1
ATOM 587 C C . ILE A 1 75 ? -21.364 -2.144 27.871 1.00 95.56 75 ILE A C 1
ATOM 589 O O . ILE A 1 75 ? -21.993 -2.341 28.924 1.00 95.56 75 ILE A O 1
ATOM 593 N N . ASN A 1 76 ? -21.878 -1.499 26.818 1.00 94.06 76 ASN A N 1
ATOM 594 C CA . ASN A 1 76 ? -23.214 -0.925 26.697 1.00 94.06 76 ASN A CA 1
ATOM 595 C C . ASN A 1 76 ? -23.624 -0.766 25.216 1.00 94.06 76 ASN A C 1
ATOM 597 O O . ASN A 1 76 ? -22.822 -0.962 24.299 1.00 94.06 76 ASN A O 1
ATOM 601 N N . GLU A 1 77 ? -24.885 -0.393 25.002 1.00 95.69 77 GLU A N 1
ATOM 602 C CA . GLU A 1 77 ? -25.470 -0.161 23.679 1.00 95.69 77 GLU A CA 1
ATOM 603 C C . GLU A 1 77 ? -24.845 1.043 22.950 1.00 95.69 77 GLU A C 1
ATOM 605 O O . GLU A 1 77 ? -24.608 0.975 21.745 1.00 95.69 77 GLU A O 1
ATOM 610 N N . ASP A 1 78 ? -24.503 2.116 23.669 1.00 94.81 78 ASP A N 1
ATOM 611 C CA . ASP A 1 78 ? -23.897 3.317 23.079 1.00 94.81 78 ASP A CA 1
ATOM 612 C C . ASP A 1 78 ? -22.562 3.009 22.385 1.00 94.81 78 ASP A C 1
ATOM 614 O O . ASP A 1 78 ? -22.339 3.427 21.248 1.00 94.81 78 ASP A O 1
ATOM 618 N N . ASN A 1 79 ? -21.692 2.219 23.020 1.00 94.50 79 ASN A N 1
ATOM 619 C CA . ASN A 1 79 ? -20.418 1.797 22.440 1.00 94.50 79 ASN A CA 1
ATOM 620 C C . ASN A 1 79 ? -20.626 0.896 21.214 1.00 94.50 79 ASN A C 1
ATOM 622 O O . ASN A 1 79 ? -19.953 1.073 20.197 1.00 94.50 79 ASN A O 1
ATOM 626 N N . MET A 1 80 ? -21.596 -0.021 21.265 1.00 95.81 80 MET A N 1
ATOM 627 C CA . MET A 1 80 ? -21.961 -0.853 20.112 1.00 95.81 80 MET A CA 1
ATOM 628 C C . MET A 1 80 ? -22.443 -0.004 18.929 1.00 95.81 80 MET A C 1
ATOM 630 O O . MET A 1 80 ? -22.085 -0.273 17.778 1.00 95.81 80 MET A O 1
ATOM 634 N N . ASN A 1 81 ? -23.236 1.035 19.199 1.00 94.25 81 ASN A N 1
ATOM 635 C CA . ASN A 1 81 ? -23.747 1.951 18.183 1.00 94.25 81 ASN A CA 1
ATOM 636 C C . ASN A 1 81 ? -22.632 2.832 17.603 1.00 94.25 81 ASN A C 1
ATOM 638 O O . ASN A 1 81 ? -22.546 2.975 16.382 1.00 94.25 81 ASN A O 1
ATOM 642 N N . LEU A 1 82 ? -21.729 3.350 18.444 1.00 87.25 82 LEU A N 1
ATOM 643 C CA . LEU A 1 82 ? -20.534 4.083 18.007 1.00 87.25 82 LEU A CA 1
ATOM 644 C C . LEU A 1 82 ? -19.648 3.226 17.100 1.00 87.25 82 LEU A C 1
ATOM 646 O O . LEU A 1 82 ? -19.231 3.681 16.032 1.00 87.25 82 LEU A O 1
ATOM 650 N N . PHE A 1 83 ? -19.405 1.974 17.490 1.00 86.25 83 PHE A N 1
ATOM 651 C CA . PHE A 1 83 ? -18.666 1.026 16.667 1.00 86.25 83 PHE A CA 1
ATOM 652 C C . PHE A 1 83 ? -19.397 0.721 15.363 1.00 86.25 83 PHE A C 1
ATOM 654 O O . PHE A 1 83 ? -18.780 0.727 14.310 1.00 86.25 83 PHE A O 1
ATOM 661 N N . SER A 1 84 ? -20.711 0.502 15.400 1.00 89.50 84 SER A N 1
ATOM 662 C CA . SER A 1 84 ? -21.495 0.204 14.195 1.00 89.50 84 SER A CA 1
ATOM 663 C C . SER A 1 84 ? -21.494 1.358 13.188 1.00 89.50 84 SER A C 1
ATOM 665 O O . SER A 1 84 ? -21.529 1.107 11.986 1.00 89.50 84 SER A O 1
ATOM 667 N N . ALA A 1 85 ? -21.441 2.607 13.660 1.00 85.56 85 ALA A N 1
ATOM 668 C CA . ALA A 1 85 ? -21.370 3.786 12.801 1.00 85.56 85 ALA A CA 1
ATOM 669 C C . ALA A 1 85 ? -19.984 3.969 12.159 1.00 85.56 85 ALA A C 1
ATOM 671 O O . ALA A 1 85 ? -19.890 4.350 10.992 1.00 85.56 85 ALA A O 1
ATOM 672 N N . HIS A 1 86 ? -18.906 3.701 12.906 1.00 78.69 86 HIS A N 1
ATOM 673 C CA . HIS A 1 86 ? -17.530 3.960 12.466 1.00 78.69 86 HIS A CA 1
ATOM 674 C C . HIS A 1 86 ? -16.543 2.863 12.912 1.00 78.69 86 HIS A C 1
ATOM 676 O O . HIS A 1 86 ? -15.589 3.165 13.634 1.00 78.69 86 HIS A O 1
ATOM 682 N N . PRO A 1 87 ? -16.713 1.600 12.480 1.00 73.94 87 PRO A N 1
ATOM 683 C CA . PRO A 1 87 ? -15.979 0.465 13.048 1.00 73.94 87 PRO A CA 1
ATOM 684 C C . PRO A 1 87 ? -14.468 0.595 12.846 1.00 73.94 87 PRO A C 1
ATOM 686 O O . PRO A 1 87 ? -13.700 0.413 13.787 1.00 73.94 87 PRO A O 1
ATOM 689 N N . GLU A 1 88 ? -14.040 1.036 11.660 1.00 78.31 88 GLU A N 1
ATOM 690 C CA . GLU A 1 88 ? -12.627 1.229 11.292 1.00 78.31 88 GLU A CA 1
ATOM 691 C C . GLU A 1 88 ? -11.855 2.175 12.230 1.00 78.31 88 GLU A C 1
ATOM 693 O O . GLU A 1 88 ? -10.635 2.069 12.342 1.00 78.31 88 GLU A O 1
ATOM 698 N N . ARG A 1 89 ? -12.542 3.081 12.941 1.00 73.06 89 ARG A N 1
ATOM 699 C CA . ARG A 1 89 ? -11.909 4.002 13.900 1.00 73.06 89 ARG A CA 1
ATOM 700 C C . ARG A 1 89 ? -11.419 3.292 15.163 1.00 73.06 89 ARG A C 1
ATOM 702 O O . ARG A 1 89 ? -10.508 3.785 15.822 1.00 73.06 89 ARG A O 1
ATOM 709 N N . PHE A 1 90 ? -12.029 2.163 15.505 1.00 81.44 90 PHE A N 1
ATOM 710 C CA . PHE A 1 90 ? -11.848 1.505 16.797 1.00 81.44 90 PHE A CA 1
ATOM 711 C C . PHE A 1 90 ? -11.132 0.155 16.691 1.00 81.44 90 PHE A C 1
ATOM 713 O O . PHE A 1 90 ? -10.882 -0.494 17.705 1.00 81.44 90 PHE A O 1
ATOM 720 N N . LEU A 1 91 ? -10.778 -0.265 15.474 1.00 80.31 91 LEU A N 1
ATOM 721 C CA . LEU A 1 91 ? -10.021 -1.490 15.246 1.00 80.31 91 LEU A CA 1
ATOM 722 C C . LEU A 1 91 ? -8.545 -1.320 15.635 1.00 80.31 91 LEU A C 1
ATOM 724 O O . LEU A 1 91 ? -7.950 -0.257 15.402 1.00 80.31 91 LEU A O 1
ATOM 728 N N . PRO A 1 92 ? -7.908 -2.378 16.165 1.00 76.19 92 PRO A N 1
ATOM 729 C CA . PRO A 1 92 ? -6.475 -2.369 16.387 1.00 76.19 92 PRO A CA 1
ATOM 730 C C . PRO A 1 92 ? -5.723 -2.283 15.055 1.00 76.19 92 PRO A C 1
ATOM 732 O O . PRO A 1 92 ? -6.053 -2.938 14.061 1.00 76.19 92 PRO A O 1
ATOM 735 N N . GLN A 1 93 ? -4.649 -1.502 15.046 1.00 75.88 93 GLN A N 1
ATOM 736 C CA . GLN A 1 93 ? -3.684 -1.496 13.959 1.00 75.88 93 GLN A CA 1
ATOM 737 C C . GLN A 1 93 ? -3.047 -2.883 13.819 1.00 75.88 93 GLN A C 1
ATOM 739 O O . GLN A 1 93 ? -2.998 -3.673 14.765 1.00 75.88 93 GLN A O 1
ATOM 744 N N . TYR A 1 94 ? -2.589 -3.191 12.606 1.00 66.56 94 TYR A N 1
ATOM 745 C CA . TYR A 1 94 ? -2.019 -4.500 12.259 1.00 66.56 94 TYR A CA 1
ATOM 746 C C . TYR A 1 94 ? -2.959 -5.686 12.520 1.00 66.56 94 TYR A C 1
ATOM 748 O O . TYR A 1 94 ? -2.498 -6.811 12.698 1.00 66.56 94 TYR A O 1
ATOM 756 N N . GLY A 1 95 ? -4.275 -5.443 12.566 1.00 69.56 95 GLY A N 1
ATOM 757 C CA . GLY A 1 95 ? -5.275 -6.489 12.784 1.00 69.56 95 GLY A CA 1
ATOM 758 C C . GLY A 1 95 ? -5.095 -7.228 14.112 1.00 69.56 95 GLY A C 1
ATOM 759 O O . GLY A 1 95 ? -5.330 -8.430 14.165 1.00 69.56 95 GLY A O 1
ATOM 760 N N . GLY A 1 96 ? -4.606 -6.539 15.150 1.00 69.44 96 GLY A N 1
ATOM 761 C CA . GLY A 1 96 ? -4.392 -7.118 16.480 1.00 69.44 96 GLY A CA 1
ATOM 762 C C . GLY A 1 96 ? -3.039 -7.809 16.679 1.00 69.44 96 GLY A C 1
ATOM 763 O O . GLY A 1 96 ? -2.772 -8.323 17.764 1.00 69.44 96 GLY A O 1
ATOM 764 N N . ALA A 1 97 ? -2.151 -7.808 15.680 1.00 71.25 97 ALA A N 1
ATOM 765 C CA . ALA A 1 97 ? -0.772 -8.249 15.872 1.00 71.25 97 ALA A CA 1
ATOM 766 C C . ALA A 1 97 ? 0.005 -7.299 16.802 1.00 71.25 97 ALA A C 1
ATOM 768 O O . ALA A 1 97 ? -0.287 -6.106 16.909 1.00 71.25 97 ALA A O 1
ATOM 769 N N . CYS A 1 98 ? 1.044 -7.829 17.447 1.00 75.06 98 CYS A N 1
ATOM 770 C CA . CYS A 1 98 ? 1.964 -7.047 18.254 1.00 75.06 98 CYS A CA 1
ATOM 771 C C . CYS A 1 98 ? 2.652 -6.004 17.374 1.00 75.06 98 CYS A C 1
ATOM 773 O O . CYS A 1 98 ? 3.425 -6.354 16.477 1.00 75.06 98 CYS A O 1
ATOM 775 N N . ALA A 1 99 ? 2.420 -4.730 17.679 1.00 73.56 99 ALA A N 1
ATOM 776 C CA . ALA A 1 99 ? 2.897 -3.593 16.908 1.00 73.56 99 ALA A CA 1
ATOM 777 C C . ALA A 1 99 ? 4.426 -3.576 16.755 1.00 73.56 99 ALA A C 1
ATOM 779 O O . ALA A 1 99 ? 4.934 -3.259 15.685 1.00 73.56 99 ALA A O 1
ATOM 780 N N . HIS A 1 100 ? 5.168 -4.020 17.776 1.00 70.06 100 HIS A N 1
ATOM 781 C CA . HIS A 1 100 ? 6.631 -4.132 17.717 1.00 70.06 100 HIS A CA 1
ATOM 782 C C . HIS A 1 100 ? 7.124 -5.179 16.698 1.00 70.06 100 HIS A C 1
ATOM 784 O O . HIS A 1 100 ? 8.224 -5.062 16.170 1.00 70.06 100 HIS A O 1
ATOM 790 N N . SER A 1 101 ? 6.316 -6.202 16.408 1.00 67.00 101 SER A N 1
ATOM 791 C CA . SER A 1 101 ? 6.662 -7.299 15.490 1.00 67.00 101 SER A CA 1
ATOM 792 C C . SER A 1 101 ? 5.865 -7.284 14.188 1.00 67.00 101 SER A C 1
ATOM 794 O O . SER A 1 101 ? 6.044 -8.175 13.366 1.00 67.00 101 SER A O 1
ATOM 796 N N . ALA A 1 102 ? 4.970 -6.313 13.997 1.00 59.09 102 ALA A N 1
ATOM 797 C CA . ALA A 1 102 ? 4.000 -6.328 12.905 1.00 59.09 102 ALA A CA 1
ATOM 798 C C . ALA A 1 102 ? 4.656 -6.326 11.511 1.00 59.09 102 ALA A C 1
ATOM 800 O O . ALA A 1 102 ? 4.073 -6.837 10.559 1.00 59.09 102 ALA A O 1
ATOM 801 N N . THR A 1 103 ? 5.879 -5.796 11.402 1.00 50.88 103 THR A N 1
ATOM 802 C CA . THR A 1 103 ? 6.696 -5.774 10.176 1.00 50.88 103 THR A CA 1
ATOM 803 C C . THR A 1 103 ? 7.723 -6.907 10.100 1.00 50.88 103 THR A C 1
ATOM 805 O O . THR A 1 103 ? 8.437 -7.029 9.104 1.00 50.88 103 THR A O 1
ATOM 808 N N . ALA A 1 104 ? 7.826 -7.741 11.138 1.00 47.78 104 ALA A N 1
ATOM 809 C CA . ALA A 1 104 ? 8.727 -8.881 11.141 1.00 47.78 104 ALA A CA 1
ATOM 810 C C . ALA A 1 104 ? 8.230 -9.964 10.177 1.00 47.78 104 ALA A C 1
ATOM 812 O O . ALA A 1 104 ? 7.049 -10.058 9.848 1.00 47.78 104 ALA A O 1
ATOM 813 N N . GLN A 1 105 ? 9.140 -10.845 9.764 1.00 43.12 105 GLN A N 1
ATOM 814 C CA . GLN A 1 105 ? 8.805 -11.960 8.876 1.00 43.12 105 GLN A CA 1
ATOM 815 C C . GLN A 1 105 ? 7.761 -12.922 9.480 1.00 43.12 105 GLN A C 1
ATOM 817 O O . GLN A 1 105 ? 7.024 -13.564 8.730 1.00 43.12 105 GLN A O 1
ATOM 822 N N . SER A 1 106 ? 7.671 -12.951 10.816 1.00 53.09 106 SER A N 1
ATOM 823 C CA . SER A 1 106 ? 6.675 -13.685 11.600 1.00 53.09 106 SER A CA 1
ATOM 824 C C . SER A 1 106 ? 6.108 -12.778 12.706 1.00 53.09 106 SER A C 1
ATOM 826 O O . SER A 1 106 ? 6.673 -12.746 13.803 1.00 53.09 106 SER A O 1
ATOM 828 N N . PRO A 1 107 ? 5.034 -12.013 12.441 1.00 60.53 107 PRO A N 1
ATOM 829 C CA . PRO A 1 107 ? 4.402 -11.178 13.455 1.00 60.53 107 PRO A CA 1
ATOM 830 C C . PRO A 1 107 ? 3.715 -12.051 14.508 1.00 60.53 107 PRO A C 1
ATOM 832 O O . PRO A 1 107 ? 3.038 -13.027 14.180 1.00 60.53 107 PRO A O 1
ATOM 835 N N . VAL A 1 108 ? 3.888 -11.703 15.781 1.00 74.00 108 VAL A N 1
ATOM 836 C CA . VAL A 1 108 ? 3.229 -12.401 16.894 1.00 74.00 108 VAL A CA 1
ATOM 837 C C . VAL A 1 108 ? 1.922 -11.700 17.258 1.00 74.00 108 VAL A C 1
ATOM 839 O O . VAL A 1 108 ? 1.802 -10.489 17.073 1.00 74.00 108 VAL A O 1
ATOM 842 N N . ALA A 1 109 ? 0.940 -12.440 17.778 1.00 75.31 109 ALA A N 1
ATOM 843 C CA . ALA A 1 109 ? -0.313 -11.853 18.256 1.00 75.31 109 ALA A CA 1
ATOM 844 C C . ALA A 1 109 ? -0.045 -10.835 19.379 1.00 75.31 109 ALA A C 1
ATOM 846 O O . ALA A 1 109 ? 0.843 -11.032 20.214 1.00 75.31 109 ALA A O 1
ATOM 847 N N . GLY A 1 110 ? -0.774 -9.722 19.366 1.00 78.19 110 GLY A N 1
ATOM 848 C CA . GLY A 1 110 ? -0.784 -8.779 20.474 1.00 78.19 110 GLY A CA 1
ATOM 849 C C . GLY A 1 110 ? -1.717 -9.269 21.576 1.00 78.19 110 GLY A C 1
ATOM 850 O O . GLY A 1 110 ? -2.707 -9.933 21.294 1.00 78.19 110 GLY A O 1
ATOM 851 N N . ASP A 1 111 ? -1.399 -8.933 22.820 1.00 88.38 111 ASP A N 1
ATOM 852 C CA . ASP A 1 111 ? -2.297 -9.114 23.956 1.00 88.38 111 ASP A CA 1
ATOM 853 C C . ASP A 1 111 ? -3.213 -7.875 24.036 1.00 88.38 111 ASP A C 1
ATOM 855 O O . ASP A 1 111 ? -2.697 -6.764 24.226 1.00 88.38 111 ASP A O 1
ATOM 859 N N . PRO A 1 112 ? -4.546 -8.015 23.894 1.00 88.88 112 PRO A N 1
ATOM 860 C CA . PRO A 1 112 ? -5.475 -6.887 23.953 1.00 88.88 112 PRO A CA 1
ATOM 861 C C . PRO A 1 112 ? -5.470 -6.140 25.296 1.00 88.88 112 PRO A C 1
ATOM 863 O O . PRO A 1 112 ? -5.937 -5.004 25.366 1.00 88.88 112 PRO A O 1
ATOM 866 N N . SER A 1 113 ? -4.922 -6.726 26.366 1.00 90.44 113 SER A N 1
ATOM 867 C CA . SER A 1 113 ? -4.711 -6.056 27.656 1.00 90.44 113 SER A CA 1
ATOM 868 C C . SER A 1 113 ? -3.415 -5.231 27.705 1.00 90.44 113 SER A C 1
ATOM 870 O O . SER A 1 113 ? -3.272 -4.328 28.536 1.00 90.44 113 SER A O 1
ATOM 872 N N . ILE A 1 114 ? -2.470 -5.481 26.792 1.00 91.25 114 ILE A N 1
ATOM 873 C CA . ILE A 1 114 ? -1.204 -4.755 26.669 1.00 91.25 114 ILE A CA 1
ATOM 874 C C . ILE A 1 114 ? -1.265 -3.887 25.417 1.00 91.25 114 ILE A C 1
ATOM 876 O O . ILE A 1 114 ? -0.788 -4.253 24.346 1.00 91.25 114 ILE A O 1
ATOM 880 N N . TYR A 1 115 ? -1.817 -2.689 25.568 1.00 90.50 115 TYR A N 1
ATOM 881 C CA . TYR A 1 115 ? -2.093 -1.806 24.440 1.00 90.50 115 TYR A CA 1
ATOM 882 C C . TYR A 1 115 ? -1.571 -0.388 24.655 1.00 90.50 115 TYR A C 1
ATOM 884 O O . TYR A 1 115 ? -1.228 0.004 25.774 1.00 90.50 115 TYR A O 1
ATOM 892 N N . THR A 1 116 ? -1.541 0.401 23.588 1.00 87.56 116 THR A N 1
ATOM 893 C CA . THR A 1 116 ? -1.495 1.861 23.668 1.00 87.56 116 THR A CA 1
ATOM 894 C C . THR A 1 116 ? -2.485 2.455 22.677 1.00 87.56 116 THR A C 1
ATOM 896 O O . THR A 1 116 ? -2.709 1.880 21.610 1.00 87.56 116 THR A O 1
ATOM 899 N N . VAL A 1 117 ? -3.060 3.604 23.024 1.00 81.81 117 VAL A N 1
ATOM 900 C CA . VAL A 1 117 ? -3.723 4.471 22.051 1.00 81.81 117 VAL A CA 1
ATOM 901 C C . VAL A 1 117 ? -2.803 5.651 21.804 1.00 81.81 117 VAL A C 1
ATOM 903 O O . VAL A 1 117 ? -2.467 6.378 22.732 1.00 81.81 117 VAL A O 1
ATOM 906 N N . ASP A 1 118 ? -2.369 5.815 20.562 1.00 75.12 118 ASP A N 1
ATOM 907 C CA . ASP A 1 118 ? -1.489 6.906 20.151 1.00 75.12 118 ASP A CA 1
ATOM 908 C C . ASP A 1 118 ? -2.062 7.546 18.887 1.00 75.12 118 ASP A C 1
ATOM 910 O O . ASP A 1 118 ? -2.464 6.845 17.956 1.00 75.12 118 ASP A O 1
ATOM 914 N N . GLN A 1 119 ? -2.188 8.876 18.893 1.00 70.31 119 GLN A N 1
ATOM 915 C CA . GLN A 1 119 ? -2.823 9.654 17.817 1.00 70.31 119 GLN A CA 1
ATOM 916 C C . GLN A 1 119 ? -4.197 9.109 17.371 1.00 70.31 119 GLN A C 1
ATOM 918 O O . GLN A 1 119 ? -4.525 9.087 16.186 1.00 70.31 119 GLN A O 1
ATOM 923 N N . GLY A 1 120 ? -5.006 8.635 18.325 1.00 74.31 120 GLY A N 1
ATOM 924 C CA . GLY A 1 120 ? -6.339 8.094 18.044 1.00 74.31 120 GLY A CA 1
ATOM 925 C C . GLY A 1 120 ? -6.342 6.727 17.353 1.00 74.31 120 GLY A C 1
ATOM 926 O O . GLY A 1 120 ? -7.369 6.349 16.799 1.00 74.31 120 GLY A O 1
ATOM 927 N N . LYS A 1 121 ? -5.229 5.982 17.388 1.00 78.31 121 LYS A N 1
ATOM 928 C CA . LYS A 1 121 ? -5.114 4.614 16.860 1.00 78.31 121 LYS A CA 1
ATOM 929 C C . LYS A 1 121 ? -4.739 3.631 17.963 1.00 78.31 121 LYS A C 1
ATOM 931 O O . LYS A 1 121 ? -3.901 3.941 18.806 1.00 78.31 121 LYS A O 1
ATOM 936 N N . LEU A 1 122 ? -5.341 2.444 17.927 1.00 81.12 122 LEU A N 1
ATOM 937 C CA . LEU A 1 122 ? -5.136 1.379 18.909 1.00 81.12 122 LEU A CA 1
ATOM 938 C C . LEU A 1 122 ? -4.030 0.415 18.468 1.00 81.12 122 LEU A C 1
ATOM 940 O O . LEU A 1 122 ? -4.084 -0.116 17.366 1.00 81.12 122 LEU A O 1
ATOM 944 N N . TYR A 1 123 ? -3.058 0.141 19.332 1.00 84.38 123 TYR A N 1
ATOM 945 C CA . TYR A 1 123 ? -1.963 -0.798 19.077 1.00 84.38 123 TYR A CA 1
ATOM 946 C C . TYR A 1 123 ? -1.864 -1.811 20.213 1.00 84.38 123 TYR A C 1
ATOM 948 O O . TYR A 1 123 ? -1.891 -1.415 21.377 1.00 84.38 123 TYR A O 1
ATOM 956 N N . PHE A 1 124 ? -1.689 -3.093 19.888 1.00 83.88 124 PHE A N 1
ATOM 957 C CA . PHE A 1 124 ? -1.462 -4.161 20.867 1.00 83.88 124 PHE A CA 1
ATOM 958 C C . PHE A 1 124 ? -0.006 -4.614 20.882 1.00 83.88 124 PHE A C 1
ATOM 960 O O . PHE A 1 124 ? 0.731 -4.429 19.914 1.00 83.88 124 PHE A O 1
ATOM 967 N N . PHE A 1 125 ? 0.413 -5.236 21.979 1.00 85.94 125 PHE A N 1
ATOM 968 C CA . PHE A 1 125 ? 1.764 -5.751 22.167 1.00 85.94 125 PHE A CA 1
ATOM 969 C C . PHE A 1 125 ? 1.713 -7.143 22.777 1.00 85.94 125 PHE A C 1
ATOM 971 O O . PHE A 1 125 ? 0.913 -7.411 23.659 1.00 85.94 125 PHE A O 1
ATOM 978 N N . SER A 1 126 ? 2.604 -8.030 22.352 1.00 84.81 126 SER A N 1
ATOM 979 C CA . SER A 1 126 ? 2.697 -9.390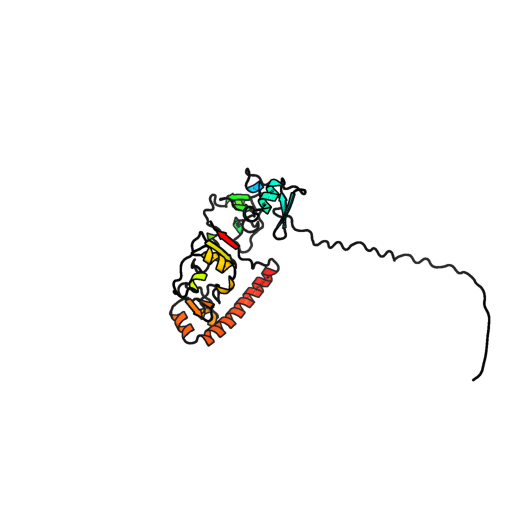 22.899 1.00 84.81 126 SER A CA 1
ATOM 980 C C . SER A 1 126 ? 3.275 -9.436 24.317 1.00 84.81 126 SER A C 1
ATOM 982 O O . SER A 1 126 ? 3.203 -10.458 24.990 1.00 84.81 126 SER A O 1
ATOM 984 N N . SER A 1 127 ? 3.914 -8.354 24.774 1.00 89.06 127 SER A N 1
ATOM 985 C CA . SER A 1 127 ? 4.476 -8.255 26.120 1.00 89.06 127 SER A CA 1
ATOM 986 C C . SER A 1 127 ? 4.649 -6.802 26.558 1.00 89.06 127 SER A C 1
ATOM 988 O O . SER A 1 127 ? 4.777 -5.888 25.739 1.00 89.06 127 SER A O 1
ATOM 990 N N . LYS A 1 128 ? 4.742 -6.583 27.877 1.00 89.75 128 LYS A N 1
ATOM 991 C CA . LYS A 1 128 ? 5.080 -5.268 28.447 1.00 89.75 128 LYS A CA 1
ATOM 992 C C . LYS A 1 128 ? 6.457 -4.777 27.992 1.00 89.75 128 LYS A C 1
ATOM 994 O O . LYS A 1 128 ? 6.638 -3.574 27.848 1.00 89.75 128 LYS A O 1
ATOM 999 N N . VAL A 1 129 ? 7.397 -5.691 27.728 1.00 85.00 129 VAL A N 1
ATOM 1000 C CA . VAL A 1 129 ? 8.721 -5.351 27.184 1.00 85.00 129 VAL A CA 1
ATOM 1001 C C . VAL A 1 129 ? 8.578 -4.780 25.775 1.00 85.00 129 VAL A C 1
ATOM 1003 O O . VAL A 1 129 ? 9.038 -3.667 25.535 1.00 85.00 129 VAL A O 1
ATOM 1006 N N . ALA A 1 130 ? 7.854 -5.468 24.886 1.00 80.00 130 ALA A N 1
ATOM 1007 C CA . ALA A 1 130 ? 7.570 -4.973 23.537 1.00 80.00 130 ALA A CA 1
ATOM 1008 C C . ALA A 1 130 ? 6.851 -3.611 23.555 1.00 80.00 130 ALA A C 1
ATOM 1010 O O . ALA A 1 130 ? 7.208 -2.722 22.786 1.00 80.00 130 ALA A O 1
ATOM 1011 N N . LYS A 1 131 ? 5.897 -3.416 24.480 1.00 86.06 131 LYS A N 1
ATOM 1012 C CA . LYS A 1 131 ? 5.247 -2.115 24.708 1.00 86.06 131 LYS A CA 1
ATOM 1013 C C . LYS A 1 131 ? 6.227 -1.048 25.205 1.00 86.06 131 LYS A C 1
ATOM 1015 O O . LYS A 1 131 ? 6.145 0.089 24.775 1.00 86.06 131 LYS A O 1
ATOM 1020 N N . SER A 1 132 ? 7.151 -1.382 26.105 1.00 82.44 132 SER A N 1
ATOM 1021 C CA . SER A 1 132 ? 8.130 -0.418 26.640 1.00 82.44 132 SER A CA 1
ATOM 1022 C C . SER A 1 132 ? 9.186 0.012 25.618 1.00 82.44 132 SER A C 1
ATOM 1024 O O . SER A 1 132 ? 9.692 1.125 25.689 1.00 82.44 132 SER A O 1
ATOM 1026 N N . GLN A 1 133 ? 9.505 -0.862 24.662 1.00 77.69 133 GLN A N 1
ATOM 1027 C CA . GLN A 1 133 ? 10.403 -0.579 23.538 1.00 77.69 133 GLN A CA 1
ATOM 1028 C C . GLN A 1 133 ? 9.700 0.161 22.396 1.00 77.69 133 GLN A C 1
ATOM 1030 O O . GLN A 1 133 ? 10.337 0.541 21.414 1.00 77.69 133 GLN A O 1
ATOM 1035 N N . TRP A 1 134 ? 8.386 0.337 22.502 1.00 72.81 134 TRP A N 1
ATOM 1036 C CA . TRP A 1 134 ? 7.615 1.109 21.554 1.00 72.81 134 TRP A CA 1
ATOM 1037 C C . TRP A 1 134 ? 7.872 2.604 21.768 1.00 72.81 134 TRP A C 1
ATOM 1039 O O . TRP A 1 134 ? 7.730 3.084 22.896 1.00 72.81 134 TRP A O 1
ATOM 1049 N N . PRO A 1 135 ? 8.250 3.358 20.723 1.00 65.50 135 PRO A N 1
ATOM 1050 C CA . PRO A 1 135 ? 8.505 4.782 20.871 1.00 65.50 135 PRO A CA 1
ATOM 1051 C C . PRO A 1 135 ? 7.219 5.512 21.282 1.00 65.50 135 PRO A C 1
ATOM 1053 O O . PRO A 1 135 ? 6.183 5.399 20.628 1.00 65.50 135 PRO A O 1
ATOM 1056 N N . THR A 1 136 ? 7.285 6.277 22.371 1.00 49.28 136 THR A N 1
ATOM 1057 C CA . THR A 1 136 ? 6.256 7.253 22.742 1.00 49.28 136 THR A CA 1
ATOM 1058 C C . THR A 1 136 ? 6.314 8.424 21.756 1.00 49.28 136 THR A C 1
ATOM 1060 O O . THR A 1 136 ? 7.381 9.005 21.563 1.00 49.28 136 THR A O 1
ATOM 1063 N N . ASN A 1 137 ? 5.173 8.765 21.143 1.00 50.84 137 ASN A N 1
ATOM 1064 C CA . ASN A 1 137 ? 5.020 9.573 19.920 1.00 50.84 137 ASN A CA 1
ATOM 1065 C C . ASN A 1 137 ? 5.362 8.810 18.632 1.00 50.84 137 ASN A C 1
ATOM 1067 O O . ASN A 1 137 ? 6.413 9.027 18.023 1.00 50.84 137 ASN A O 1
ATOM 1071 N N . ILE A 1 138 ? 4.442 7.960 18.164 1.00 50.00 138 ILE A N 1
ATOM 1072 C CA . ILE A 1 138 ? 4.535 7.388 16.820 1.00 50.00 138 ILE A CA 1
ATOM 1073 C C . ILE A 1 138 ? 4.136 8.488 15.824 1.00 50.00 138 ILE A C 1
ATOM 1075 O O . ILE A 1 138 ? 3.010 8.559 15.341 1.00 50.00 138 ILE A O 1
ATOM 1079 N N . SER A 1 139 ? 5.048 9.399 15.502 1.00 43.62 139 SER A N 1
ATOM 1080 C CA . SER A 1 139 ? 4.801 10.441 14.504 1.00 43.62 139 SER A CA 1
ATOM 1081 C C . SER A 1 139 ? 4.683 9.828 13.104 1.00 43.62 139 SER A C 1
ATOM 1083 O O . SER A 1 139 ? 5.689 9.684 12.428 1.00 43.62 139 SER A O 1
ATOM 1085 N N . SER A 1 140 ? 3.497 9.434 12.615 1.00 45.03 140 SER A N 1
ATOM 1086 C CA . SER A 1 140 ? 3.274 8.949 11.222 1.00 45.03 140 SER A CA 1
ATOM 1087 C C . SER A 1 140 ? 4.137 7.753 10.734 1.00 45.03 140 SER A C 1
ATOM 1089 O O . SER A 1 140 ? 3.924 7.210 9.650 1.00 45.03 140 SER A O 1
ATOM 1091 N N . ASN A 1 141 ? 5.071 7.262 11.548 1.00 42.41 141 ASN A N 1
ATOM 1092 C CA . ASN A 1 141 ? 6.262 6.553 11.090 1.00 42.41 141 ASN A CA 1
ATOM 1093 C C . ASN A 1 141 ? 6.144 5.031 11.163 1.00 42.41 141 ASN A C 1
ATOM 1095 O O . ASN A 1 141 ? 7.149 4.359 11.327 1.00 42.41 141 ASN A O 1
ATOM 1099 N N . GLN A 1 142 ? 4.943 4.461 11.049 1.00 43.19 142 GLN A N 1
ATOM 1100 C CA . GLN A 1 142 ? 4.798 3.017 10.800 1.00 43.19 142 GLN A CA 1
ATOM 1101 C C . GLN A 1 142 ? 4.001 2.691 9.534 1.00 43.19 142 GLN A C 1
ATOM 1103 O O . GLN A 1 142 ? 4.343 1.746 8.831 1.00 43.19 142 GLN A O 1
ATOM 1108 N N . VAL A 1 143 ? 3.056 3.547 9.142 1.00 45.00 143 VAL A N 1
ATOM 1109 C CA . VAL A 1 143 ? 2.661 3.658 7.731 1.00 45.00 143 VAL A CA 1
ATOM 1110 C C . VAL A 1 143 ? 3.895 4.060 6.898 1.00 45.00 143 VAL A C 1
ATOM 1112 O O . VAL A 1 143 ? 4.150 3.471 5.854 1.00 45.00 143 VAL A O 1
ATOM 1115 N N . GLY A 1 144 ? 4.776 4.910 7.441 1.00 40.81 144 GLY A N 1
ATOM 1116 C CA . GLY A 1 144 ? 6.108 5.177 6.880 1.00 40.81 144 GLY A CA 1
ATOM 1117 C C . GLY A 1 144 ? 7.100 3.995 6.841 1.00 40.81 144 GLY A C 1
ATOM 1118 O O . GLY A 1 144 ? 8.116 4.115 6.165 1.00 40.81 144 GLY A O 1
ATOM 1119 N N . LEU A 1 145 ? 6.840 2.860 7.513 1.00 42.03 145 LEU A N 1
ATOM 1120 C CA . LEU A 1 145 ? 7.725 1.675 7.472 1.00 42.03 145 LEU A CA 1
ATOM 1121 C C . LEU A 1 145 ? 7.327 0.657 6.404 1.00 42.03 145 LEU A C 1
ATOM 1123 O O . LEU A 1 145 ? 8.114 -0.238 6.094 1.00 42.03 145 LEU A O 1
ATOM 1127 N N . MET A 1 146 ? 6.122 0.771 5.841 1.00 52.59 146 MET A N 1
ATOM 1128 C CA . MET A 1 146 ? 5.756 -0.019 4.672 1.00 52.59 146 MET A CA 1
ATOM 1129 C C . MET A 1 146 ? 6.567 0.479 3.472 1.00 52.59 146 MET A C 1
ATOM 1131 O O . MET A 1 146 ? 6.647 1.697 3.276 1.00 52.59 146 MET A O 1
ATOM 1135 N N . PRO A 1 147 ? 7.147 -0.419 2.650 1.00 63.31 147 PRO A N 1
ATOM 1136 C CA . PRO A 1 147 ? 7.875 -0.012 1.461 1.00 63.31 147 PRO A CA 1
ATOM 1137 C C . PRO A 1 147 ? 7.016 0.920 0.612 1.00 63.31 147 PRO A C 1
ATOM 1139 O O . PRO A 1 147 ? 5.896 0.578 0.213 1.00 63.31 147 PRO A O 1
ATOM 1142 N N . LEU A 1 148 ? 7.548 2.115 0.370 1.00 75.44 148 LEU A N 1
ATOM 1143 C CA . LEU A 1 148 ? 6.880 3.117 -0.436 1.00 75.44 148 LEU A CA 1
ATOM 1144 C C . LEU A 1 148 ? 6.871 2.641 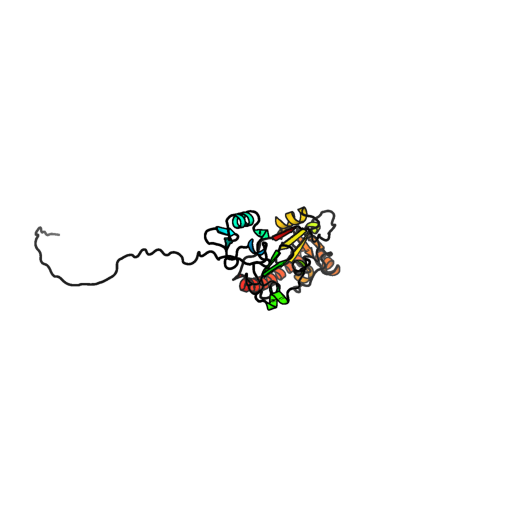-1.888 1.00 75.44 148 LEU A C 1
ATOM 1146 O O . LEU A 1 148 ? 7.927 2.482 -2.507 1.00 75.44 148 LEU A O 1
ATOM 1150 N N . ALA A 1 149 ? 5.679 2.386 -2.423 1.00 85.94 149 ALA A N 1
ATOM 1151 C CA . ALA A 1 149 ? 5.511 2.031 -3.818 1.00 85.94 149 ALA A CA 1
ATOM 1152 C C . ALA A 1 149 ? 6.063 3.162 -4.685 1.00 85.94 149 ALA A C 1
ATOM 1154 O O . ALA A 1 149 ? 5.832 4.340 -4.408 1.00 85.94 149 ALA A O 1
ATOM 1155 N N . LEU A 1 150 ? 6.828 2.790 -5.713 1.00 91.00 150 LEU A N 1
ATOM 1156 C CA . LEU A 1 150 ? 7.356 3.724 -6.710 1.00 91.00 150 LEU A CA 1
ATOM 1157 C C . LEU A 1 150 ? 8.081 4.925 -6.091 1.00 91.00 150 LEU A C 1
ATOM 1159 O O . LEU A 1 150 ? 8.010 6.037 -6.601 1.00 91.00 150 LEU A O 1
ATOM 1163 N N . GLN A 1 151 ? 8.749 4.724 -4.949 1.00 85.75 151 GLN A N 1
ATOM 1164 C CA . GLN A 1 151 ? 9.437 5.792 -4.220 1.00 85.75 151 GLN A CA 1
ATOM 1165 C C . GLN A 1 151 ? 8.523 7.002 -3.909 1.00 85.75 151 GLN A C 1
ATOM 1167 O O . GLN A 1 151 ? 9.013 8.117 -3.737 1.00 85.75 151 GLN A O 1
ATOM 1172 N N . GLY A 1 152 ? 7.199 6.817 -3.875 1.00 88.25 152 GLY A N 1
ATOM 1173 C CA . GLY A 1 152 ? 6.207 7.852 -3.578 1.00 88.25 152 GLY A CA 1
ATOM 1174 C C . GLY A 1 152 ? 5.631 8.572 -4.794 1.00 88.25 152 GLY A C 1
ATOM 1175 O O . GLY A 1 152 ? 4.933 9.566 -4.610 1.00 88.25 152 GLY A O 1
ATOM 1176 N N . PHE A 1 153 ? 5.926 8.130 -6.020 1.00 95.75 153 PHE A N 1
ATOM 1177 C CA . PHE A 1 153 ? 5.179 8.601 -7.188 1.00 95.75 153 PHE A CA 1
ATOM 1178 C C . PHE A 1 153 ? 3.733 8.107 -7.134 1.00 95.75 153 PHE A C 1
ATOM 1180 O O . PHE A 1 153 ? 3.475 6.956 -6.772 1.00 95.75 153 PHE A O 1
ATOM 1187 N N . ASP A 1 154 ? 2.807 8.990 -7.498 1.00 97.00 154 ASP A N 1
ATOM 1188 C CA . ASP A 1 154 ? 1.411 8.636 -7.688 1.00 97.00 154 ASP A CA 1
ATOM 1189 C C . ASP A 1 154 ? 1.288 7.774 -8.941 1.00 97.00 154 ASP A C 1
ATOM 1191 O O . ASP A 1 154 ? 1.479 8.234 -10.069 1.00 97.00 154 ASP A O 1
ATOM 1195 N N . VAL A 1 155 ? 0.962 6.504 -8.720 1.00 96.38 155 VAL A N 1
ATOM 1196 C CA . VAL A 1 155 ? 0.870 5.486 -9.764 1.00 96.38 155 VAL A CA 1
ATOM 1197 C C . VAL A 1 155 ? -0.177 5.822 -10.838 1.00 96.38 155 VAL A C 1
ATOM 1199 O O . VAL A 1 155 ? -0.034 5.411 -11.985 1.00 96.38 155 VAL A O 1
ATOM 1202 N N . THR A 1 156 ? -1.194 6.620 -10.511 1.00 96.44 156 THR A N 1
ATOM 1203 C CA . THR A 1 156 ? -2.224 7.024 -11.478 1.00 96.44 156 THR A CA 1
ATOM 1204 C C . THR A 1 156 ? -1.724 8.084 -12.461 1.00 96.44 156 THR A C 1
ATOM 1206 O O . THR A 1 156 ? -2.174 8.120 -13.602 1.00 96.44 156 THR A O 1
ATOM 1209 N N . THR A 1 157 ? -0.736 8.898 -12.070 1.00 96.81 157 THR A N 1
ATOM 1210 C CA . THR A 1 157 ? -0.210 9.993 -12.912 1.00 96.81 157 THR A CA 1
ATOM 1211 C C . THR A 1 157 ? 0.626 9.507 -14.094 1.00 96.81 157 THR A C 1
ATOM 1213 O O . THR A 1 157 ? 0.795 10.235 -15.064 1.00 96.81 157 THR A O 1
ATOM 1216 N N . TYR A 1 158 ? 1.085 8.253 -14.072 1.00 96.56 158 TYR A N 1
ATOM 1217 C CA . TYR A 1 158 ? 1.762 7.624 -15.212 1.00 96.56 158 TYR A CA 1
ATOM 1218 C C . TYR A 1 158 ? 0.866 7.481 -16.446 1.00 96.56 158 TYR A C 1
ATOM 1220 O O . TYR A 1 158 ? 1.376 7.336 -17.554 1.00 96.56 158 TYR A O 1
ATOM 1228 N N . PHE A 1 159 ? -0.452 7.500 -16.248 1.00 94.69 159 PHE A N 1
ATOM 1229 C CA . PHE A 1 159 ? -1.456 7.327 -17.294 1.00 94.69 159 PHE A CA 1
ATOM 1230 C C . PHE A 1 159 ? -2.081 8.657 -17.734 1.00 94.69 159 PHE A C 1
ATOM 1232 O O . PHE A 1 159 ? -3.052 8.653 -18.487 1.00 94.69 159 PHE A O 1
ATOM 1239 N N . ASP A 1 160 ? -1.544 9.788 -17.269 1.00 88.19 160 ASP A N 1
ATOM 1240 C CA . ASP A 1 160 ? -1.922 11.106 -17.770 1.00 88.19 160 ASP A CA 1
ATOM 1241 C C . ASP A 1 160 ? -1.306 11.336 -19.162 1.00 88.19 160 ASP A C 1
ATOM 1243 O O . ASP A 1 160 ? -0.102 11.165 -19.368 1.00 88.19 160 ASP A O 1
ATOM 1247 N N . GLU A 1 161 ? -2.128 11.778 -20.115 1.00 81.56 161 GLU A N 1
ATOM 1248 C CA . GLU A 1 161 ? -1.722 12.115 -21.484 1.00 81.56 161 GLU A CA 1
ATOM 1249 C C . GLU A 1 161 ? -0.665 13.229 -21.529 1.00 81.56 161 GLU A C 1
ATOM 1251 O O . GLU A 1 161 ? 0.084 13.344 -22.500 1.00 81.56 161 GLU A O 1
ATOM 1256 N N . SER A 1 162 ? -0.569 14.041 -20.470 1.00 82.50 162 SER A N 1
ATOM 1257 C CA . SER A 1 162 ? 0.438 15.098 -20.360 1.00 82.50 162 SER A CA 1
ATOM 1258 C C . SER A 1 162 ? 1.867 14.578 -20.125 1.00 82.50 162 SER A C 1
ATOM 1260 O O . SER A 1 162 ? 2.825 15.335 -20.297 1.00 82.50 162 SER A O 1
ATOM 1262 N N . GLY A 1 163 ? 2.028 13.306 -19.726 1.00 79.75 163 GLY A N 1
ATOM 1263 C CA . GLY A 1 163 ? 3.320 12.679 -19.416 1.00 79.75 163 GLY A CA 1
ATOM 1264 C C . GLY A 1 163 ? 3.975 13.162 -18.113 1.00 79.75 163 GLY A C 1
ATOM 1265 O O . GLY A 1 163 ? 5.111 12.780 -17.810 1.00 79.75 163 GLY A O 1
ATOM 1266 N N . ASN A 1 164 ? 3.281 13.994 -17.332 1.00 87.19 164 ASN A N 1
ATOM 1267 C CA . ASN A 1 164 ? 3.794 14.558 -16.089 1.00 87.19 164 ASN A CA 1
ATOM 1268 C C . ASN A 1 164 ? 3.510 13.627 -14.904 1.00 87.19 164 ASN A C 1
ATOM 1270 O O . ASN A 1 164 ? 2.439 13.669 -14.304 1.00 87.19 164 ASN A O 1
ATOM 1274 N N . ILE A 1 165 ? 4.504 12.826 -14.517 1.00 94.69 165 ILE A N 1
ATOM 1275 C CA . ILE A 1 165 ? 4.432 12.050 -13.273 1.00 94.69 165 ILE A CA 1
ATOM 1276 C C . ILE A 1 165 ? 4.658 12.953 -12.058 1.00 94.69 165 ILE A C 1
ATOM 1278 O O . ILE A 1 165 ? 5.526 13.830 -12.063 1.00 94.69 165 ILE A O 1
ATOM 1282 N N . ALA A 1 166 ? 3.912 12.715 -10.983 1.00 95.00 166 ALA A N 1
ATOM 1283 C CA . ALA A 1 166 ? 3.993 13.528 -9.775 1.00 95.00 166 ALA A CA 1
ATOM 1284 C C . ALA A 1 166 ? 4.159 12.676 -8.515 1.00 95.00 166 ALA A C 1
ATOM 1286 O O . ALA A 1 166 ? 3.687 11.542 -8.421 1.00 95.00 166 ALA A O 1
ATOM 1287 N N . LYS A 1 167 ? 4.858 13.229 -7.518 1.00 93.00 167 LYS A N 1
ATOM 1288 C CA . LYS A 1 167 ? 4.934 12.631 -6.181 1.00 93.00 167 LYS A CA 1
ATOM 1289 C C . LYS A 1 167 ? 3.605 12.829 -5.462 1.00 93.00 167 LYS A C 1
ATOM 1291 O O . LYS A 1 167 ? 3.089 13.945 -5.419 1.00 93.00 167 LYS A O 1
ATOM 1296 N N . GLY A 1 168 ? 3.085 11.755 -4.881 1.00 86.31 168 GLY A N 1
ATOM 1297 C CA . GLY A 1 168 ? 1.881 11.807 -4.072 1.00 86.31 168 GLY A CA 1
ATOM 1298 C C . GLY A 1 168 ? 2.099 12.510 -2.732 1.00 86.31 168 GLY A C 1
ATOM 1299 O O . GLY A 1 168 ? 3.224 12.760 -2.295 1.00 86.31 168 GLY A O 1
ATOM 1300 N N . ASN A 1 169 ? 0.995 12.821 -2.065 1.00 80.69 169 ASN A N 1
ATOM 1301 C CA . ASN A 1 169 ? 0.961 13.474 -0.768 1.00 80.69 169 ASN A CA 1
ATOM 1302 C C . ASN A 1 169 ? 0.671 12.444 0.335 1.00 80.69 169 ASN A C 1
ATOM 1304 O O . ASN A 1 169 ? -0.227 11.622 0.199 1.00 80.69 169 ASN A O 1
ATOM 1308 N N . GLU A 1 170 ? 1.372 12.538 1.464 1.00 74.19 170 GLU A N 1
ATOM 1309 C CA . GLU A 1 170 ? 1.145 11.725 2.674 1.00 74.19 170 GLU A CA 1
ATOM 1310 C C . GLU A 1 170 ? -0.310 11.766 3.192 1.00 74.19 170 GLU A C 1
ATOM 1312 O O . GLU A 1 170 ? -0.772 10.837 3.858 1.00 74.19 170 GLU A O 1
ATOM 1317 N N . ARG A 1 171 ? -1.055 12.829 2.861 1.00 70.00 171 ARG A N 1
ATOM 1318 C CA . ARG A 1 171 ? -2.485 12.983 3.151 1.00 70.00 171 ARG A CA 1
ATOM 1319 C C . ARG A 1 171 ? -3.363 11.971 2.415 1.00 70.00 171 ARG A C 1
ATOM 1321 O O . ARG A 1 171 ? -4.386 11.581 2.970 1.00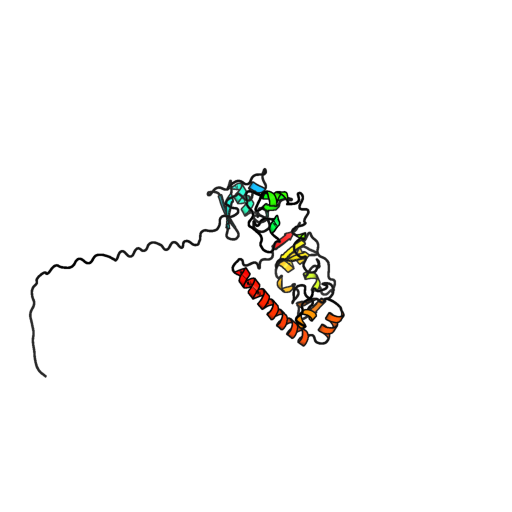 70.00 171 ARG A O 1
ATOM 1328 N N . TYR A 1 172 ? -3.009 11.572 1.195 1.00 77.12 172 TYR A N 1
ATOM 1329 C CA . TYR A 1 172 ? -3.822 10.678 0.367 1.00 77.12 172 TYR A CA 1
ATOM 1330 C C . TYR A 1 172 ? -3.025 9.410 0.093 1.00 77.12 172 TYR A C 1
ATOM 1332 O O . TYR A 1 172 ? -2.073 9.425 -0.686 1.00 77.12 172 TYR A O 1
ATOM 1340 N N . GLN A 1 173 ? -3.386 8.302 0.741 1.00 76.88 173 GLN A N 1
ATOM 1341 C CA . GLN A 1 173 ? -2.612 7.071 0.607 1.00 76.88 173 GLN A CA 1
ATOM 1342 C C . GLN A 1 173 ? -3.445 5.797 0.671 1.00 76.88 173 GLN A C 1
ATOM 1344 O O . GLN A 1 173 ? -4.486 5.731 1.322 1.00 76.88 173 GLN A O 1
ATOM 1349 N N . ALA A 1 174 ? -2.959 4.751 0.020 1.00 73.38 174 ALA A N 1
ATOM 1350 C CA . ALA A 1 174 ? -3.574 3.434 0.041 1.00 73.38 174 ALA A CA 1
ATOM 1351 C C . ALA A 1 174 ? -2.534 2.375 0.387 1.00 73.38 174 ALA A C 1
ATOM 1353 O O . ALA A 1 174 ? -1.357 2.495 0.041 1.00 73.38 174 ALA A O 1
ATOM 1354 N N . VAL A 1 175 ? -2.983 1.318 1.053 1.00 73.12 175 VAL A N 1
ATOM 1355 C CA . VAL A 1 175 ? -2.197 0.101 1.233 1.00 73.12 175 VAL A CA 1
ATOM 1356 C C . VAL A 1 175 ? -2.762 -0.971 0.314 1.00 73.12 175 VAL A C 1
ATOM 1358 O O . VAL A 1 175 ? -3.944 -1.307 0.399 1.00 73.12 175 VAL A O 1
ATOM 1361 N N . PHE A 1 176 ? -1.903 -1.502 -0.553 1.00 69.06 176 PHE A N 1
ATOM 1362 C CA . PHE A 1 176 ? -2.232 -2.577 -1.484 1.00 69.06 176 PHE A CA 1
ATOM 1363 C C . PHE A 1 176 ? -1.004 -3.465 -1.713 1.00 69.06 176 PHE A C 1
ATOM 1365 O O . PHE A 1 176 ? 0.115 -2.960 -1.812 1.00 69.06 176 PHE A O 1
ATOM 1372 N N . ASN A 1 177 ? -1.188 -4.789 -1.744 1.00 66.81 177 ASN A N 1
ATOM 1373 C CA . ASN A 1 177 ? -0.109 -5.778 -1.906 1.00 66.81 177 ASN A CA 1
ATOM 1374 C C . ASN A 1 177 ? 1.113 -5.539 -0.992 1.00 66.81 177 ASN A C 1
ATOM 1376 O O . ASN A 1 177 ? 2.266 -5.639 -1.415 1.00 66.81 177 ASN A O 1
ATOM 1380 N N . GLY A 1 178 ? 0.860 -5.179 0.272 1.00 64.12 178 GLY A N 1
ATOM 1381 C CA . GLY A 1 178 ? 1.905 -4.943 1.276 1.00 64.12 178 GLY A CA 1
ATOM 1382 C C . GLY A 1 178 ? 2.766 -3.694 1.041 1.00 64.12 178 GLY A C 1
ATOM 1383 O O . GLY A 1 178 ? 3.767 -3.513 1.732 1.00 64.12 178 GLY A O 1
ATOM 1384 N N . LYS A 1 179 ? 2.392 -2.827 0.093 1.00 73.94 179 LYS A N 1
ATOM 1385 C CA . LYS A 1 179 ? 3.074 -1.564 -0.208 1.00 73.94 179 LYS A CA 1
ATOM 1386 C C . LYS A 1 179 ? 2.166 -0.382 0.079 1.00 73.94 179 LYS A C 1
ATOM 1388 O O . LYS A 1 179 ? 0.940 -0.500 0.105 1.00 73.94 179 LYS A O 1
ATOM 1393 N N . ARG A 1 180 ? 2.801 0.770 0.266 1.00 79.88 180 ARG A N 1
ATOM 1394 C CA . ARG A 1 180 ? 2.128 2.045 0.479 1.00 79.88 180 ARG A CA 1
ATOM 1395 C C . ARG A 1 180 ? 2.180 2.897 -0.777 1.00 79.88 180 ARG A C 1
ATOM 1397 O O . ARG A 1 180 ? 3.267 3.186 -1.264 1.00 79.88 180 ARG A O 1
ATOM 1404 N N . TYR A 1 181 ? 1.021 3.315 -1.261 1.00 86.38 181 TYR A N 1
ATOM 1405 C CA . TYR A 1 181 ? 0.860 4.195 -2.413 1.00 86.38 181 TYR A CA 1
ATOM 1406 C C . TYR A 1 181 ? 0.472 5.585 -1.930 1.00 86.38 181 TYR A C 1
ATOM 1408 O O . TYR A 1 181 ? -0.392 5.699 -1.062 1.00 86.38 181 TYR A O 1
ATOM 1416 N N . LEU A 1 182 ? 1.113 6.617 -2.477 1.00 87.06 182 LEU A N 1
ATOM 1417 C CA . LEU A 1 182 ? 0.782 8.018 -2.225 1.00 87.06 182 LEU A CA 1
ATOM 1418 C C . LEU A 1 182 ? 0.096 8.602 -3.450 1.00 87.06 182 LEU A C 1
ATOM 1420 O O . LEU A 1 182 ? 0.485 8.277 -4.567 1.00 87.06 182 LEU A O 1
ATOM 1424 N N . PHE A 1 183 ? -0.855 9.506 -3.235 1.00 91.31 183 PHE A N 1
ATOM 1425 C CA . PHE A 1 183 ? -1.633 10.117 -4.306 1.00 91.31 183 PHE A CA 1
ATOM 1426 C C . PHE A 1 183 ? -1.583 11.637 -4.237 1.00 91.31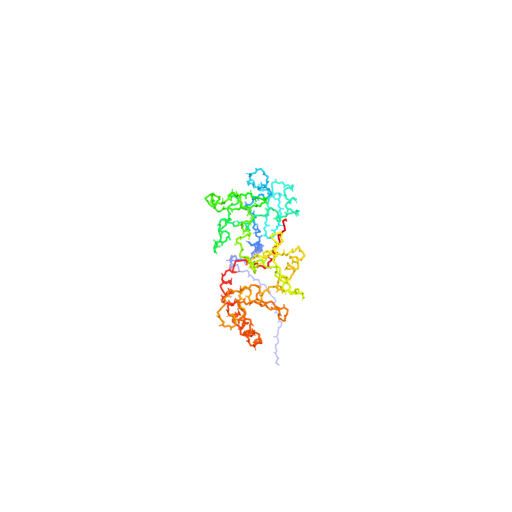 183 PHE A C 1
ATOM 1428 O O . PHE A 1 183 ? -1.535 12.222 -3.154 1.00 91.31 183 PHE A O 1
ATOM 1435 N N . VAL A 1 184 ? -1.571 12.301 -5.391 1.00 93.81 184 VAL A N 1
ATOM 1436 C CA . VAL A 1 184 ? -1.560 13.770 -5.460 1.00 93.81 184 VAL A CA 1
ATOM 1437 C C . VAL A 1 184 ? -2.876 14.364 -4.964 1.00 93.81 184 VAL A C 1
ATOM 1439 O O . VAL A 1 184 ? -2.897 15.475 -4.432 1.00 93.81 184 VAL A O 1
ATOM 1442 N N . SER A 1 185 ? -3.969 13.609 -5.092 1.00 86.25 185 SER A N 1
ATOM 1443 C CA . SER A 1 185 ? -5.304 14.010 -4.670 1.00 86.25 185 SER A CA 1
ATOM 1444 C C . SER A 1 185 ? -6.124 12.826 -4.148 1.00 86.25 185 SER A C 1
ATOM 1446 O O . SER A 1 185 ? -5.783 11.659 -4.356 1.00 86.25 185 SER A O 1
ATOM 1448 N N . GLN A 1 186 ? -7.240 13.136 -3.488 1.00 83.25 186 GLN A N 1
ATOM 1449 C CA . GLN A 1 186 ? -8.231 12.142 -3.076 1.00 83.25 186 GLN A CA 1
ATOM 1450 C C . GLN A 1 186 ? -8.880 11.434 -4.279 1.00 83.25 186 GLN A C 1
ATOM 1452 O O . GLN A 1 186 ? -9.184 10.249 -4.189 1.00 83.25 186 GLN A O 1
ATOM 1457 N N . GLU A 1 187 ? -9.055 12.131 -5.404 1.00 89.06 187 GLU A N 1
ATOM 1458 C CA . GLU A 1 187 ? -9.612 11.565 -6.641 1.00 89.06 187 GLU A CA 1
ATOM 1459 C C . GLU A 1 187 ? -8.702 10.447 -7.175 1.00 89.06 187 GLU A C 1
ATOM 1461 O O . GLU A 1 187 ? -9.151 9.326 -7.396 1.00 89.06 187 GLU A O 1
ATOM 1466 N N . ASN A 1 188 ? -7.395 10.710 -7.283 1.00 93.75 188 ASN A N 1
ATOM 1467 C CA . ASN A 1 188 ? -6.399 9.726 -7.724 1.00 93.75 188 ASN A CA 1
ATOM 1468 C C . ASN A 1 188 ? -6.368 8.495 -6.802 1.00 93.75 188 ASN A C 1
ATOM 1470 O O . ASN A 1 188 ? -6.335 7.353 -7.261 1.00 93.75 188 ASN A O 1
ATOM 1474 N N . GLN A 1 189 ? -6.448 8.720 -5.488 1.00 88.12 189 GLN A N 1
ATOM 1475 C CA . GLN A 1 189 ? -6.551 7.648 -4.501 1.00 88.12 189 GLN A CA 1
ATOM 1476 C C . GLN A 1 189 ? -7.800 6.779 -4.721 1.00 88.12 189 GLN A C 1
ATOM 1478 O O . GLN A 1 189 ? -7.716 5.555 -4.623 1.00 88.12 189 GLN A O 1
ATOM 1483 N N . GLN A 1 190 ? -8.954 7.392 -4.995 1.00 82.94 190 GLN A N 1
ATOM 1484 C CA . GLN A 1 190 ? -10.213 6.683 -5.237 1.00 82.94 190 GLN A CA 1
ATOM 1485 C C . GLN A 1 190 ? -10.194 5.914 -6.561 1.00 82.94 190 GLN A C 1
ATOM 1487 O O . GLN A 1 190 ? -10.645 4.770 -6.594 1.00 82.94 190 GLN A O 1
ATOM 1492 N N . GLN A 1 191 ? -9.615 6.488 -7.619 1.00 89.12 191 GLN A N 1
ATOM 1493 C CA . GLN A 1 191 ? -9.404 5.800 -8.896 1.00 89.12 191 GLN A CA 1
ATOM 1494 C C . GLN A 1 191 ? -8.560 4.537 -8.705 1.00 89.12 191 GLN A C 1
ATOM 1496 O O . GLN A 1 191 ? -8.961 3.453 -9.130 1.00 89.12 191 GLN A O 1
ATOM 1501 N N . PHE A 1 192 ? -7.440 4.649 -7.985 1.00 90.69 192 PHE A N 1
ATOM 1502 C CA . PHE A 1 192 ? -6.620 3.491 -7.640 1.00 90.69 192 PHE A CA 1
ATOM 1503 C C . PHE A 1 192 ? -7.376 2.466 -6.788 1.00 90.69 192 PHE A C 1
ATOM 1505 O O . PHE A 1 192 ? -7.207 1.269 -6.979 1.00 90.69 192 PHE A O 1
ATOM 1512 N N . ALA A 1 193 ? -8.216 2.910 -5.852 1.00 79.75 193 ALA A N 1
ATOM 1513 C CA . ALA A 1 193 ? -9.003 2.009 -5.014 1.00 79.75 193 ALA A CA 1
ATOM 1514 C C . ALA A 1 193 ? -10.013 1.174 -5.803 1.00 79.75 193 ALA A C 1
ATOM 1516 O O . ALA A 1 193 ? -10.253 0.018 -5.460 1.00 79.75 193 ALA A O 1
ATOM 1517 N N . ALA A 1 194 ? -10.623 1.785 -6.820 1.00 81.44 194 ALA A N 1
ATOM 1518 C CA . ALA A 1 194 ? -11.638 1.153 -7.646 1.00 81.44 194 ALA A CA 1
ATOM 1519 C C . ALA A 1 194 ? -11.034 0.066 -8.545 1.00 81.44 194 ALA A C 1
ATOM 1521 O O . ALA A 1 194 ? -11.599 -1.020 -8.661 1.00 81.44 194 ALA A O 1
ATOM 1522 N N . GLU A 1 195 ? -9.877 0.343 -9.152 1.00 83.56 195 GLU A N 1
ATOM 1523 C CA . GLU A 1 195 ? -9.242 -0.539 -10.136 1.00 83.56 195 GLU A CA 1
ATOM 1524 C C . GLU A 1 195 ? -7.710 -0.571 -9.962 1.00 83.56 195 GLU A C 1
ATOM 1526 O O . GLU A 1 195 ? -6.976 -0.127 -10.845 1.00 83.56 195 GLU A O 1
ATOM 1531 N N . PRO A 1 196 ? -7.175 -1.101 -8.845 1.00 82.06 196 PRO A N 1
ATOM 1532 C CA . PRO A 1 196 ? -5.743 -1.012 -8.547 1.00 82.06 196 PRO A CA 1
ATOM 1533 C C . PRO A 1 196 ? -4.885 -1.683 -9.624 1.00 82.06 196 PRO A C 1
ATOM 1535 O O . PRO A 1 196 ? -3.893 -1.106 -10.060 1.00 82.06 196 PRO A O 1
ATOM 1538 N N . GLU A 1 197 ? -5.303 -2.857 -10.108 1.00 82.81 197 GLU A N 1
ATOM 1539 C CA . GLU A 1 197 ? -4.597 -3.652 -11.127 1.00 82.81 197 GLU A CA 1
ATOM 1540 C C . GLU A 1 197 ? -4.351 -2.890 -12.436 1.00 82.81 197 GLU A C 1
ATOM 1542 O O . GLU A 1 197 ? -3.369 -3.163 -13.121 1.00 82.81 197 GLU A O 1
ATOM 1547 N N . ARG A 1 198 ? -5.198 -1.906 -12.766 1.00 87.69 198 ARG A N 1
ATOM 1548 C CA . ARG A 1 198 ? -5.028 -1.057 -13.952 1.00 87.69 198 ARG A CA 1
ATOM 1549 C C . ARG A 1 198 ? -3.783 -0.178 -13.858 1.00 87.69 198 ARG A C 1
ATOM 1551 O O . ARG A 1 198 ? -3.144 0.095 -14.866 1.00 87.69 198 ARG A O 1
ATOM 1558 N N . PHE A 1 199 ? -3.455 0.285 -12.657 1.00 94.06 199 PHE A N 1
ATOM 1559 C CA . PHE A 1 199 ? -2.389 1.260 -12.453 1.00 94.06 199 PHE A CA 1
ATOM 1560 C C . PHE A 1 199 ? -1.050 0.602 -12.115 1.00 94.06 199 PHE A C 1
ATOM 1562 O O . PHE A 1 199 ? 0.006 1.207 -12.286 1.00 94.06 199 PHE A O 1
ATOM 1569 N N . LEU A 1 200 ? -1.057 -0.636 -11.619 1.00 89.44 200 LEU A N 1
ATOM 1570 C CA . LEU A 1 200 ? 0.167 -1.293 -11.175 1.00 89.44 200 LEU A CA 1
ATOM 1571 C C . LEU A 1 200 ? 1.157 -1.491 -12.328 1.00 89.44 200 LEU A C 1
ATOM 1573 O O . LEU A 1 200 ? 0.767 -1.869 -13.433 1.00 89.44 200 LEU A O 1
ATOM 1577 N N . PRO A 1 201 ? 2.465 -1.328 -12.068 1.00 94.00 201 PRO A N 1
ATOM 1578 C CA . PRO A 1 201 ? 3.452 -1.730 -13.046 1.00 94.00 201 PRO A CA 1
ATOM 1579 C C . PRO A 1 201 ? 3.376 -3.234 -13.308 1.00 94.00 201 PRO A C 1
ATOM 1581 O O . PRO A 1 201 ? 3.274 -4.040 -12.376 1.00 94.00 201 PRO A O 1
ATOM 1584 N N . GLN A 1 202 ? 3.528 -3.612 -14.573 1.00 91.94 202 GLN A N 1
ATOM 1585 C CA . GLN A 1 202 ? 3.380 -4.984 -15.054 1.00 91.94 202 GLN A CA 1
ATOM 1586 C C . GLN A 1 202 ? 4.303 -5.980 -14.332 1.00 91.94 202 GLN A C 1
ATOM 1588 O O . GLN A 1 202 ? 3.939 -7.145 -14.157 1.00 91.94 202 GLN A O 1
ATOM 1593 N N . TYR A 1 203 ? 5.481 -5.524 -13.901 1.00 88.62 203 TYR A N 1
ATOM 1594 C CA . TYR A 1 203 ? 6.469 -6.317 -13.163 1.00 88.62 203 TYR A CA 1
ATOM 1595 C C . TYR A 1 203 ? 6.822 -5.676 -11.812 1.00 88.62 203 TYR A C 1
ATOM 1597 O O . TYR A 1 203 ? 7.968 -5.700 -11.363 1.00 88.62 203 TYR A O 1
ATOM 1605 N N . GLU A 1 204 ? 5.823 -5.083 -11.153 1.00 85.56 204 GLU A N 1
ATOM 1606 C CA . GLU A 1 204 ? 5.966 -4.388 -9.872 1.00 85.56 204 GLU A CA 1
ATOM 1607 C C . GLU A 1 204 ? 7.066 -3.298 -9.869 1.00 85.56 204 GLU A C 1
ATOM 1609 O O . GLU A 1 204 ? 7.070 -2.399 -10.691 1.00 85.56 204 GLU A O 1
ATOM 1614 N N . GLY A 1 205 ? 7.993 -3.312 -8.905 1.00 83.38 205 GLY A N 1
ATOM 1615 C CA . GLY A 1 205 ? 9.064 -2.315 -8.782 1.00 83.38 205 GLY A CA 1
ATOM 1616 C C . GLY A 1 205 ? 10.364 -2.718 -9.480 1.00 83.38 205 GLY A C 1
ATOM 1617 O O . GLY A 1 205 ? 11.422 -2.222 -9.093 1.00 83.38 205 GLY A O 1
ATOM 1618 N N . TYR A 1 206 ? 10.313 -3.679 -10.406 1.00 88.12 206 TYR A N 1
ATOM 1619 C CA . TYR A 1 206 ? 11.494 -4.212 -11.082 1.00 88.12 206 TYR A CA 1
ATOM 1620 C C . TYR A 1 206 ? 11.645 -3.652 -12.496 1.00 88.12 206 TYR A C 1
ATOM 1622 O O . TYR A 1 206 ? 10.672 -3.346 -13.181 1.00 88.12 206 TYR A O 1
ATOM 1630 N N . CYS A 1 207 ? 12.894 -3.569 -12.951 1.00 94.38 207 CYS A N 1
ATOM 1631 C CA . CYS A 1 207 ? 13.226 -3.189 -14.317 1.00 94.38 207 CYS A CA 1
ATOM 1632 C C . CYS A 1 207 ? 12.733 -4.257 -15.308 1.00 94.38 207 CYS A C 1
ATOM 1634 O O . CYS A 1 207 ? 13.189 -5.402 -15.275 1.00 94.38 207 CYS A O 1
ATOM 1636 N N . SER A 1 208 ? 11.851 -3.869 -16.227 1.00 96.69 208 SER A N 1
ATOM 1637 C CA . SER A 1 208 ? 11.182 -4.756 -17.190 1.00 96.69 208 SER A CA 1
ATOM 1638 C C . SER A 1 208 ? 12.177 -5.503 -18.080 1.00 96.69 208 SER A C 1
ATOM 1640 O O . SER A 1 208 ? 12.065 -6.713 -18.271 1.00 96.69 208 SER A O 1
ATOM 1642 N N . HIS A 1 209 ? 13.222 -4.812 -18.545 1.00 96.88 209 HIS A N 1
ATOM 1643 C CA . HIS A 1 209 ? 14.304 -5.442 -19.299 1.00 96.88 209 HIS A CA 1
ATOM 1644 C C . HIS A 1 209 ? 15.077 -6.461 -18.448 1.00 96.88 209 HIS A C 1
ATOM 1646 O O . HIS A 1 209 ? 15.335 -7.570 -18.891 1.00 96.88 209 HIS A O 1
ATOM 1652 N N . SER A 1 210 ? 15.389 -6.159 -17.186 1.00 92.94 210 SER A N 1
ATOM 1653 C CA . SER A 1 210 ? 16.082 -7.127 -16.318 1.00 92.94 210 SER A CA 1
ATOM 1654 C C . SER A 1 210 ? 15.251 -8.391 -16.046 1.00 92.94 210 SER A C 1
ATOM 1656 O O . SER A 1 210 ? 15.791 -9.496 -15.956 1.00 92.94 210 SER A O 1
ATOM 1658 N N . VAL A 1 211 ? 13.920 -8.251 -16.003 1.00 93.12 211 VAL A N 1
ATOM 1659 C CA . VAL A 1 211 ? 12.984 -9.378 -15.907 1.00 93.12 211 VAL A CA 1
ATOM 1660 C C . VAL A 1 211 ? 13.021 -10.221 -17.186 1.00 93.12 211 VAL A C 1
ATOM 1662 O O . VAL A 1 211 ? 13.058 -11.449 -17.094 1.00 93.12 211 VAL A O 1
ATOM 1665 N N . SER A 1 212 ? 13.105 -9.610 -18.376 1.00 95.25 212 SER A N 1
ATOM 1666 C CA . SER A 1 212 ? 13.267 -10.354 -19.640 1.00 95.25 212 SER A CA 1
ATOM 1667 C C . SER A 1 212 ? 14.571 -11.153 -19.708 1.00 95.25 212 SER A C 1
ATOM 1669 O O . SER A 1 212 ? 14.601 -12.226 -20.306 1.00 95.25 212 SER A O 1
ATOM 1671 N N . GLN A 1 213 ? 15.610 -10.697 -19.007 1.00 93.62 213 GLN A N 1
ATOM 1672 C CA . GLN A 1 213 ? 16.883 -11.411 -18.867 1.00 93.62 213 GLN A CA 1
ATOM 1673 C C . GLN A 1 213 ? 16.887 -12.456 -17.734 1.00 93.62 213 GLN A C 1
ATOM 1675 O O . GLN A 1 213 ? 17.861 -13.188 -17.572 1.00 93.62 213 GLN A O 1
ATOM 1680 N N . GLY A 1 214 ? 15.816 -12.546 -16.937 1.00 88.50 214 GLY A N 1
ATOM 1681 C CA . GLY A 1 214 ? 15.695 -13.512 -15.838 1.00 88.50 214 GLY A CA 1
ATOM 1682 C C . GLY A 1 214 ? 16.475 -13.134 -14.574 1.00 88.50 214 GLY A C 1
ATOM 1683 O O . GLY A 1 214 ? 16.653 -13.974 -13.696 1.00 88.50 214 GLY A O 1
ATOM 1684 N N . ALA A 1 215 ? 16.921 -11.880 -14.461 1.00 88.56 215 ALA A N 1
ATOM 1685 C CA . ALA A 1 215 ? 17.653 -11.360 -13.307 1.00 88.56 215 ALA A CA 1
ATOM 1686 C C . ALA A 1 215 ? 17.037 -10.025 -12.839 1.00 88.56 215 ALA A C 1
ATOM 1688 O O . ALA A 1 215 ? 17.594 -8.965 -13.127 1.00 88.56 215 ALA A O 1
ATOM 1689 N N . PRO A 1 216 ? 15.879 -10.050 -12.146 1.00 85.75 216 PRO A N 1
ATOM 1690 C CA . PRO A 1 216 ? 15.161 -8.835 -11.769 1.00 85.75 216 PRO A CA 1
ATOM 1691 C C . PRO A 1 216 ? 15.979 -7.939 -10.833 1.00 85.75 216 PRO A C 1
ATOM 1693 O O . PRO A 1 216 ? 16.413 -8.377 -9.766 1.00 85.75 216 PRO A O 1
ATOM 1696 N N . ILE A 1 217 ? 16.123 -6.665 -11.196 1.00 83.31 217 ILE A N 1
ATOM 1697 C CA . ILE A 1 217 ? 16.717 -5.620 -10.349 1.00 83.31 217 ILE A CA 1
ATOM 1698 C C . ILE A 1 217 ? 15.721 -4.476 -10.116 1.00 83.31 217 ILE A C 1
ATOM 1700 O O . ILE A 1 217 ? 14.818 -4.294 -10.940 1.00 83.31 217 ILE A O 1
ATOM 1704 N N . PRO A 1 218 ? 15.845 -3.709 -9.016 1.00 83.50 218 PRO A N 1
ATOM 1705 C CA . PRO A 1 218 ? 14.988 -2.550 -8.772 1.00 83.50 218 PRO A CA 1
ATOM 1706 C C . PRO A 1 218 ? 15.017 -1.549 -9.937 1.00 83.50 218 PRO A C 1
ATOM 1708 O O . PRO A 1 218 ? 16.064 -1.332 -10.546 1.00 83.50 218 PRO A O 1
ATOM 1711 N N . SER A 1 219 ? 13.872 -0.941 -10.244 1.00 92.19 219 SER A N 1
ATOM 1712 C CA . SER A 1 219 ? 13.759 0.120 -11.251 1.00 92.19 219 SER A CA 1
ATOM 1713 C C . SER A 1 219 ? 13.949 1.522 -10.662 1.00 92.19 219 SER A C 1
ATOM 1715 O O . SER A 1 219 ? 13.754 1.742 -9.464 1.00 92.19 219 SER A O 1
ATOM 1717 N N . ASP A 1 220 ? 14.215 2.487 -1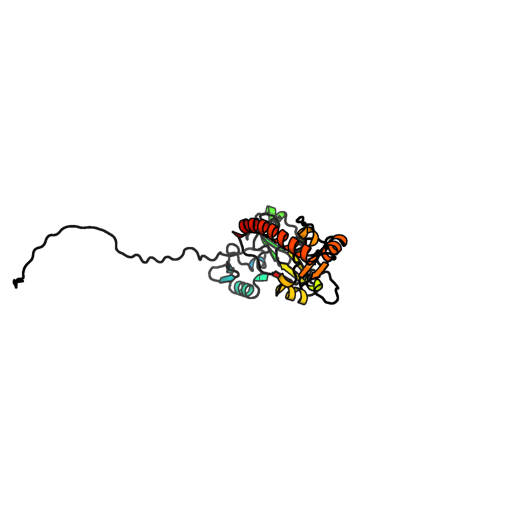1.537 1.00 91.00 220 ASP A N 1
ATOM 1718 C CA . ASP A 1 220 ? 13.958 3.905 -11.311 1.00 91.00 220 ASP A CA 1
ATOM 1719 C C . ASP A 1 220 ? 12.523 4.222 -11.785 1.00 91.00 220 ASP A C 1
ATOM 1721 O O . ASP A 1 220 ? 12.228 4.102 -12.974 1.00 91.00 220 ASP A O 1
ATOM 1725 N N . PRO A 1 221 ? 11.593 4.609 -10.894 1.00 93.00 221 PRO A N 1
ATOM 1726 C CA . PRO A 1 221 ? 10.217 4.911 -11.277 1.00 93.00 221 PRO A CA 1
ATOM 1727 C C . PRO A 1 221 ? 10.063 6.102 -12.231 1.00 93.00 221 PRO A C 1
ATOM 1729 O O . PRO A 1 221 ? 8.984 6.269 -12.789 1.00 93.00 221 PRO A O 1
ATOM 1732 N N . SER A 1 222 ? 11.087 6.941 -12.412 1.00 93.62 222 SER A N 1
ATOM 1733 C CA . SER A 1 222 ? 11.067 8.020 -13.408 1.00 93.62 222 SER A CA 1
ATOM 1734 C C . SER A 1 222 ? 11.373 7.533 -14.829 1.00 93.62 222 SER A C 1
ATOM 1736 O O . SER A 1 222 ? 11.024 8.204 -15.799 1.00 93.62 222 SER A O 1
ATOM 1738 N N . LEU A 1 223 ? 11.949 6.336 -14.968 1.00 96.06 223 LEU A N 1
ATOM 1739 C CA . LEU A 1 223 ? 12.231 5.705 -16.250 1.00 96.06 223 LEU A CA 1
ATOM 1740 C C . LEU A 1 223 ? 11.143 4.686 -16.560 1.00 96.06 223 LEU A C 1
ATOM 1742 O O . LEU A 1 223 ? 11.168 3.549 -16.088 1.00 96.06 223 LEU A O 1
ATOM 1746 N N . TYR A 1 224 ? 10.175 5.096 -17.373 1.00 97.31 224 TYR A N 1
ATOM 1747 C CA . TYR A 1 224 ? 9.016 4.272 -17.689 1.00 97.31 224 TYR A CA 1
ATOM 1748 C C . TYR A 1 224 ? 8.602 4.363 -19.158 1.00 97.31 224 TYR A C 1
ATOM 1750 O O . TYR A 1 224 ? 9.065 5.237 -19.905 1.00 97.31 224 TYR A O 1
ATOM 1758 N N . ILE A 1 225 ? 7.726 3.441 -19.553 1.00 96.12 225 ILE A N 1
ATOM 1759 C CA . ILE A 1 225 ? 6.842 3.562 -20.714 1.00 96.12 225 ILE A CA 1
ATOM 1760 C C . ILE A 1 225 ? 5.435 3.102 -20.323 1.00 96.12 225 ILE A C 1
ATOM 1762 O O . ILE A 1 225 ? 5.282 2.250 -19.441 1.00 96.12 225 ILE A O 1
ATOM 1766 N N . ILE A 1 226 ? 4.434 3.642 -21.014 1.00 94.94 226 ILE A N 1
ATOM 1767 C CA . ILE A 1 226 ? 3.105 3.040 -21.105 1.00 94.94 226 ILE A CA 1
ATOM 1768 C C . ILE A 1 226 ? 3.013 2.360 -22.468 1.00 94.94 226 ILE A C 1
ATOM 1770 O O . ILE A 1 226 ? 3.216 3.008 -23.493 1.00 94.94 226 ILE A O 1
ATOM 1774 N N . ASP A 1 227 ? 2.737 1.062 -22.472 1.00 91.94 227 ASP A N 1
ATOM 1775 C CA . ASP A 1 227 ? 2.534 0.267 -23.685 1.00 91.94 227 ASP A CA 1
ATOM 1776 C C . ASP A 1 227 ? 1.342 -0.665 -23.467 1.00 91.94 227 ASP A C 1
ATOM 1778 O O . ASP A 1 227 ? 1.247 -1.289 -22.413 1.00 91.94 227 ASP A O 1
ATOM 1782 N N . GLU A 1 228 ? 0.408 -0.719 -24.422 1.00 89.50 228 GLU A N 1
ATOM 1783 C CA . GLU A 1 228 ? -0.867 -1.454 -24.295 1.00 89.50 228 GLU A CA 1
ATOM 1784 C C . GLU A 1 228 ? -1.560 -1.252 -22.928 1.00 89.50 228 GLU A C 1
ATOM 1786 O O . GLU A 1 228 ? -1.917 -2.213 -22.246 1.00 89.50 228 GLU A O 1
ATOM 1791 N N . GLU A 1 229 ? -1.711 0.013 -22.509 1.00 90.31 229 GLU A N 1
ATOM 1792 C CA . GLU A 1 229 ? -2.331 0.412 -21.229 1.00 90.31 229 GLU A CA 1
ATOM 1793 C C . GLU A 1 229 ? -1.631 -0.141 -19.975 1.00 90.31 229 GLU A C 1
ATOM 1795 O O . GLU A 1 229 ? -2.204 -0.157 -18.888 1.00 90.31 229 GLU A O 1
ATOM 1800 N N . LYS A 1 230 ? -0.374 -0.576 -20.098 1.00 92.00 230 LYS A N 1
ATOM 1801 C CA . LYS A 1 230 ? 0.408 -1.136 -18.995 1.00 92.00 230 LYS A CA 1
ATOM 1802 C C . LYS A 1 230 ? 1.649 -0.315 -18.720 1.00 92.00 230 LYS A C 1
ATOM 1804 O O . LYS A 1 230 ? 2.345 0.129 -19.632 1.00 92.00 230 LYS A O 1
ATOM 1809 N N . LEU A 1 231 ? 1.954 -0.177 -17.435 1.00 95.88 231 LEU A N 1
ATOM 1810 C CA . LEU A 1 231 ? 3.135 0.522 -16.954 1.00 95.88 231 LEU A CA 1
ATOM 1811 C C . LEU A 1 231 ? 4.343 -0.422 -16.888 1.00 95.88 231 LEU A C 1
ATOM 1813 O O . LEU A 1 231 ? 4.326 -1.433 -16.184 1.00 95.88 231 LEU A O 1
ATOM 1817 N N . TYR A 1 232 ? 5.419 -0.055 -17.578 1.00 96.81 232 TYR A N 1
ATOM 1818 C CA . TYR A 1 232 ? 6.707 -0.747 -17.551 1.00 96.81 232 TYR A CA 1
ATOM 1819 C C . TYR A 1 232 ? 7.787 0.200 -17.033 1.00 96.81 232 TYR A C 1
ATOM 1821 O O . TYR A 1 232 ? 7.904 1.325 -17.513 1.00 96.81 232 TYR A O 1
ATOM 1829 N N . LEU A 1 233 ? 8.586 -0.258 -16.067 1.00 97.38 233 LEU A N 1
ATOM 1830 C CA . LEU A 1 233 ? 9.650 0.532 -15.435 1.00 97.38 233 LEU A CA 1
ATOM 1831 C C . LEU A 1 233 ? 11.036 0.030 -15.843 1.00 97.38 233 LEU A C 1
ATOM 1833 O O . LEU A 1 233 ? 11.197 -1.145 -16.188 1.00 97.38 233 LEU A O 1
ATOM 1837 N N . PHE A 1 234 ? 12.045 0.896 -15.754 1.00 97.81 234 PHE A N 1
ATOM 1838 C CA . PHE A 1 234 ? 13.430 0.606 -16.125 1.00 97.81 234 PHE A CA 1
ATOM 1839 C C . PHE A 1 234 ? 14.406 1.120 -15.073 1.00 97.81 234 PHE A C 1
ATOM 1841 O O . PHE A 1 234 ? 14.100 2.012 -14.298 1.00 97.81 234 PHE A O 1
ATOM 1848 N N . SER A 1 235 ? 15.589 0.518 -15.006 1.00 91.38 235 SER A N 1
ATOM 1849 C CA . SER A 1 235 ? 16.650 0.924 -14.075 1.00 91.38 235 SER A CA 1
ATOM 1850 C C . SER A 1 235 ? 17.606 1.966 -14.660 1.00 91.38 235 SER A C 1
ATOM 1852 O O . SER A 1 235 ? 18.321 2.605 -13.900 1.00 91.38 235 SER A O 1
ATOM 1854 N N . ALA A 1 236 ? 17.667 2.075 -15.990 1.00 94.94 236 ALA A N 1
ATOM 1855 C CA . ALA A 1 236 ? 18.560 2.962 -16.734 1.00 94.94 236 ALA A CA 1
ATOM 1856 C C . ALA A 1 236 ? 18.031 3.163 -18.167 1.00 94.94 236 ALA A C 1
ATOM 1858 O O . ALA A 1 236 ? 17.277 2.313 -18.661 1.00 94.94 236 ALA A O 1
ATOM 1859 N N . ASP A 1 237 ? 18.438 4.246 -18.832 1.00 97.81 237 ASP A N 1
ATOM 1860 C CA . ASP A 1 237 ? 18.038 4.551 -20.212 1.00 97.81 237 ASP A CA 1
ATOM 1861 C C . ASP A 1 237 ? 18.470 3.449 -21.186 1.00 97.81 237 ASP A C 1
ATOM 1863 O O . ASP A 1 237 ? 17.677 3.018 -22.015 1.00 97.81 237 ASP A O 1
ATOM 1867 N N . GLU A 1 238 ? 19.656 2.862 -21.012 1.00 97.25 238 GLU A N 1
ATOM 1868 C CA . GLU A 1 238 ? 20.138 1.779 -21.877 1.00 97.25 238 GLU A CA 1
ATOM 1869 C C . GLU A 1 238 ? 19.245 0.533 -21.792 1.00 97.25 238 GLU A C 1
ATOM 1871 O O . GLU A 1 238 ? 19.049 -0.178 -22.777 1.00 97.25 238 GLU A O 1
ATOM 1876 N N . ALA A 1 239 ? 18.677 0.259 -20.613 1.00 96.94 239 ALA A N 1
ATOM 1877 C CA . ALA A 1 239 ? 17.740 -0.845 -20.428 1.00 96.94 239 ALA A CA 1
ATOM 1878 C C . ALA A 1 239 ? 16.392 -0.560 -21.111 1.00 96.94 239 ALA A C 1
ATOM 1880 O O . ALA A 1 239 ? 15.769 -1.480 -21.648 1.00 96.94 239 ALA A O 1
ATOM 1881 N N . LYS A 1 240 ? 15.955 0.704 -21.101 1.00 97.88 240 LYS A N 1
ATOM 1882 C CA . LYS A 1 240 ? 14.758 1.170 -21.808 1.00 97.88 240 LYS A CA 1
ATOM 1883 C C . LYS A 1 240 ? 14.959 1.115 -23.324 1.00 97.88 240 LYS A C 1
ATOM 1885 O O . LYS A 1 240 ? 14.113 0.563 -24.020 1.00 97.88 240 LYS A O 1
ATOM 1890 N N . ASP A 1 241 ? 16.094 1.580 -23.828 1.00 97.69 241 ASP A N 1
ATOM 1891 C CA . ASP A 1 241 ? 16.437 1.532 -25.252 1.00 97.69 241 ASP A CA 1
ATOM 1892 C C . ASP A 1 241 ? 16.550 0.090 -25.759 1.00 97.69 241 ASP A C 1
ATOM 1894 O O . ASP A 1 241 ? 15.997 -0.258 -26.806 1.00 97.69 241 ASP A O 1
ATOM 1898 N N . ALA A 1 242 ? 17.195 -0.790 -24.985 1.00 96.06 242 ALA A N 1
ATOM 1899 C CA . ALA A 1 242 ? 17.274 -2.211 -25.307 1.00 96.06 242 ALA A CA 1
ATOM 1900 C C . ALA A 1 242 ? 15.881 -2.856 -25.399 1.00 96.06 242 ALA A C 1
ATOM 1902 O O . ALA A 1 242 ? 15.610 -3.593 -26.349 1.00 96.06 242 ALA A O 1
ATOM 1903 N N . TRP A 1 243 ? 14.976 -2.540 -24.465 1.00 96.88 243 TRP A N 1
ATOM 1904 C CA . TRP A 1 243 ? 13.577 -2.978 -24.516 1.00 96.88 243 TRP A CA 1
ATOM 1905 C C . TRP A 1 243 ? 12.863 -2.483 -25.780 1.00 96.88 243 TRP A C 1
ATOM 1907 O O . TRP A 1 243 ? 12.277 -3.278 -26.516 1.00 96.88 243 TRP A O 1
ATOM 1917 N N . LEU A 1 244 ? 12.964 -1.183 -26.073 1.00 96.75 244 LEU A N 1
ATOM 1918 C CA . LEU A 1 244 ? 12.304 -0.545 -27.215 1.00 96.75 244 LEU A CA 1
ATOM 1919 C C . LEU A 1 244 ? 12.844 -1.007 -28.574 1.00 96.75 244 LEU A C 1
ATOM 1921 O O . LEU A 1 244 ? 12.129 -0.926 -29.571 1.00 96.75 244 LEU A O 1
ATOM 1925 N N . SER A 1 245 ? 14.068 -1.537 -28.630 1.00 96.94 245 SER A N 1
ATOM 1926 C CA . SER A 1 245 ? 14.625 -2.109 -29.860 1.00 96.94 245 SER A CA 1
ATOM 1927 C C . SER A 1 245 ? 13.926 -3.406 -30.296 1.00 96.94 245 SER A C 1
ATOM 1929 O O . SER A 1 245 ? 13.895 -3.719 -31.488 1.00 96.94 245 SER A O 1
ATOM 1931 N N . GLN A 1 246 ? 13.366 -4.169 -29.346 1.00 94.44 246 GLN A N 1
ATOM 1932 C CA . GLN A 1 246 ? 12.700 -5.457 -29.583 1.00 94.44 246 GLN A CA 1
ATOM 1933 C C . GLN A 1 246 ? 11.519 -5.661 -28.608 1.00 94.44 246 GLN A C 1
ATOM 1935 O O . GLN A 1 246 ? 11.545 -6.583 -27.782 1.00 94.44 246 GLN A O 1
ATOM 1940 N N . PRO A 1 247 ? 10.460 -4.835 -28.682 1.00 90.94 247 PRO A N 1
ATOM 1941 C CA . PRO A 1 247 ? 9.444 -4.754 -27.631 1.00 90.94 247 PRO A CA 1
ATOM 1942 C C . PRO A 1 247 ? 8.633 -6.047 -27.483 1.00 90.94 247 PRO A C 1
ATOM 1944 O O . PRO A 1 247 ? 8.454 -6.537 -26.373 1.00 90.94 247 PRO A O 1
ATOM 1947 N N . LEU A 1 248 ? 8.218 -6.673 -28.592 1.00 92.50 248 LEU A N 1
ATOM 1948 C CA . LEU A 1 248 ? 7.459 -7.931 -28.542 1.00 92.50 248 LEU A CA 1
ATOM 1949 C C . LEU A 1 248 ? 8.286 -9.073 -27.932 1.00 92.50 248 LEU A C 1
ATOM 1951 O O . LEU A 1 248 ? 7.832 -9.750 -27.013 1.00 92.50 248 LEU A O 1
ATOM 1955 N N . ALA A 1 249 ? 9.529 -9.244 -28.393 1.00 93.44 249 ALA A N 1
ATOM 1956 C CA . ALA A 1 249 ? 10.400 -10.317 -27.917 1.00 93.44 249 ALA A CA 1
ATOM 1957 C C . ALA A 1 249 ? 10.779 -10.142 -26.438 1.00 93.44 249 ALA A C 1
ATOM 1959 O O . ALA A 1 249 ? 10.742 -11.100 -25.664 1.00 93.44 249 ALA A O 1
ATOM 1960 N N . THR A 1 250 ? 11.123 -8.919 -26.022 1.00 93.38 250 THR A N 1
ATOM 1961 C CA . THR A 1 250 ? 11.480 -8.634 -24.624 1.00 93.38 250 THR A CA 1
ATOM 1962 C C . THR A 1 250 ? 10.279 -8.766 -23.690 1.00 93.38 250 THR A C 1
ATOM 1964 O O . THR A 1 250 ? 10.437 -9.303 -22.591 1.00 93.38 250 THR A O 1
ATOM 1967 N N . ARG A 1 251 ? 9.072 -8.399 -24.136 1.00 92.19 251 ARG A N 1
ATOM 1968 C CA . ARG A 1 251 ? 7.823 -8.608 -23.392 1.00 92.19 251 ARG A CA 1
ATOM 1969 C C . ARG A 1 251 ? 7.460 -10.079 -23.222 1.00 92.19 251 ARG A C 1
ATOM 1971 O O . ARG A 1 251 ? 7.072 -10.476 -22.121 1.00 92.19 251 ARG A O 1
ATOM 1978 N N . ASP A 1 252 ? 7.608 -10.893 -24.263 1.00 89.56 252 ASP A N 1
ATOM 1979 C CA . ASP A 1 252 ? 7.346 -12.334 -24.185 1.00 89.56 252 ASP A CA 1
ATOM 1980 C C . ASP A 1 252 ? 8.308 -13.013 -23.203 1.00 89.56 252 ASP A C 1
ATOM 1982 O O . ASP A 1 252 ? 7.890 -13.782 -22.330 1.00 89.56 252 ASP A O 1
ATOM 1986 N N . LEU A 1 253 ? 9.598 -12.670 -23.287 1.00 91.69 253 LEU A N 1
ATOM 1987 C CA . LEU A 1 253 ? 10.620 -13.154 -22.360 1.00 91.69 253 LEU A CA 1
ATOM 1988 C C . LEU A 1 253 ? 10.350 -12.699 -20.922 1.00 91.69 253 LEU A C 1
ATOM 1990 O O . LEU A 1 253 ? 10.372 -13.526 -20.009 1.00 91.69 253 LEU A O 1
ATOM 1994 N N . ALA A 1 254 ? 10.047 -11.416 -20.709 1.00 90.31 254 ALA A N 1
ATOM 1995 C CA . ALA A 1 254 ? 9.738 -10.890 -19.383 1.00 90.31 254 ALA A CA 1
ATOM 1996 C C . ALA A 1 254 ? 8.497 -11.555 -18.796 1.00 90.31 254 ALA A C 1
ATOM 1998 O O . ALA A 1 254 ? 8.523 -11.985 -17.649 1.00 90.31 254 ALA A O 1
ATOM 1999 N N . SER A 1 255 ? 7.440 -11.731 -19.587 1.00 84.62 255 SER A N 1
ATOM 2000 C CA . SER A 1 255 ? 6.224 -12.416 -19.149 1.00 84.62 255 SER A CA 1
ATOM 2001 C C . SER A 1 255 ? 6.518 -13.862 -18.763 1.00 84.62 255 SER A C 1
ATOM 2003 O O . SER A 1 255 ? 6.108 -14.301 -17.690 1.00 84.62 255 SER A O 1
ATOM 2005 N N . LYS A 1 256 ? 7.284 -14.600 -19.571 1.00 82.69 256 LYS A N 1
ATOM 2006 C CA . LYS A 1 256 ? 7.687 -15.978 -19.264 1.00 82.69 256 LYS A CA 1
ATOM 2007 C C . LYS A 1 256 ? 8.503 -16.074 -17.970 1.00 82.69 256 LYS A C 1
ATOM 2009 O O . LYS A 1 256 ? 8.195 -16.902 -17.112 1.00 82.69 256 LYS A O 1
ATOM 2014 N N . ASN A 1 257 ? 9.516 -15.226 -17.814 1.00 83.12 257 ASN A N 1
ATOM 2015 C CA . ASN A 1 257 ? 10.378 -15.223 -16.631 1.00 83.12 257 ASN A CA 1
ATOM 2016 C C . ASN A 1 257 ? 9.627 -14.752 -15.383 1.00 83.12 257 ASN A C 1
ATOM 2018 O O . ASN A 1 257 ? 9.811 -15.306 -14.299 1.00 83.12 257 ASN A O 1
ATOM 2022 N N . TRP A 1 258 ? 8.721 -13.787 -15.545 1.00 82.06 258 TRP A N 1
ATOM 2023 C CA . TRP A 1 258 ? 7.855 -13.317 -14.476 1.00 82.06 258 TRP A CA 1
ATOM 2024 C C . TRP A 1 258 ? 6.907 -14.408 -13.996 1.00 82.06 258 TRP A C 1
ATOM 2026 O O . TRP A 1 258 ? 6.774 -14.575 -12.796 1.00 82.06 258 TRP A O 1
ATOM 2036 N N . HIS A 1 259 ? 6.310 -15.215 -14.882 1.00 69.12 259 HIS A N 1
ATOM 2037 C CA . HIS A 1 259 ? 5.498 -16.365 -14.461 1.00 69.12 259 HIS A CA 1
ATOM 2038 C C . HIS A 1 259 ? 6.316 -17.395 -13.678 1.00 69.12 259 HIS A C 1
ATOM 2040 O O . HIS A 1 259 ? 5.801 -17.993 -12.740 1.00 69.12 259 HIS A O 1
ATOM 2046 N N . PHE A 1 260 ? 7.585 -17.617 -14.029 1.00 56.56 260 PHE A N 1
ATOM 2047 C CA . PHE A 1 260 ? 8.451 -18.530 -13.282 1.00 56.56 260 PHE A CA 1
ATOM 2048 C C . PHE A 1 260 ? 8.726 -18.018 -11.861 1.00 56.56 260 PHE A C 1
ATOM 2050 O O . PHE A 1 260 ? 8.538 -18.758 -10.893 1.00 56.56 260 PHE A O 1
ATOM 2057 N N . GLU A 1 261 ? 9.083 -16.740 -11.721 1.00 58.47 261 GLU A N 1
ATOM 2058 C CA . GLU A 1 261 ? 9.252 -16.096 -10.414 1.00 58.47 261 GLU A CA 1
ATOM 2059 C C . GLU A 1 261 ? 7.929 -15.996 -9.652 1.00 58.47 261 GLU A C 1
ATOM 2061 O O . GLU A 1 261 ? 7.887 -16.302 -8.466 1.00 58.47 261 GLU A O 1
ATOM 2066 N N . ALA A 1 262 ? 6.822 -15.678 -10.321 1.00 55.25 262 ALA A N 1
ATOM 2067 C CA . ALA A 1 262 ? 5.490 -15.668 -9.741 1.00 55.25 262 ALA A CA 1
ATOM 2068 C C . ALA A 1 262 ? 5.067 -17.069 -9.309 1.00 55.25 262 ALA A C 1
ATOM 2070 O O . ALA A 1 262 ? 4.469 -17.178 -8.264 1.00 55.25 262 ALA A O 1
ATOM 2071 N N . ASN A 1 263 ? 5.412 -18.155 -10.002 1.00 49.00 263 ASN A N 1
ATOM 2072 C CA . ASN A 1 263 ? 5.105 -19.529 -9.579 1.00 49.00 263 ASN A CA 1
ATOM 2073 C C . ASN A 1 263 ? 6.002 -20.006 -8.433 1.00 49.00 263 ASN A C 1
ATOM 2075 O O . ASN A 1 263 ? 5.554 -20.723 -7.538 1.00 49.00 263 ASN A O 1
ATOM 2079 N N . LYS A 1 264 ? 7.267 -19.589 -8.410 1.00 46.69 264 LYS A N 1
ATOM 2080 C CA . LYS A 1 264 ? 8.187 -19.832 -7.293 1.00 46.69 264 LYS A CA 1
ATOM 2081 C C . LYS A 1 264 ? 7.760 -19.041 -6.054 1.00 46.69 264 LYS A C 1
ATOM 2083 O O . LYS A 1 264 ? 7.702 -19.581 -4.953 1.00 46.69 264 LYS A O 1
ATOM 2088 N N . ARG A 1 265 ? 7.354 -17.789 -6.248 1.00 43.09 265 ARG A N 1
ATOM 2089 C CA . ARG A 1 265 ? 6.796 -16.926 -5.214 1.00 43.09 265 ARG A CA 1
ATOM 2090 C C . ARG A 1 265 ? 5.408 -17.395 -4.806 1.00 43.09 265 ARG A C 1
ATOM 2092 O O . ARG A 1 265 ? 5.165 -17.446 -3.623 1.00 43.09 265 ARG A O 1
ATOM 2099 N N . ASN A 1 266 ? 4.544 -17.823 -5.720 1.00 41.94 266 ASN A N 1
ATOM 2100 C CA . ASN A 1 266 ? 3.202 -18.357 -5.465 1.00 41.94 266 ASN A CA 1
ATOM 2101 C C . ASN A 1 266 ? 3.251 -19.743 -4.846 1.00 41.94 266 ASN A C 1
ATOM 2103 O O . ASN A 1 266 ? 2.326 -20.083 -4.137 1.00 41.94 266 ASN A O 1
ATOM 2107 N N . SER A 1 267 ? 4.298 -20.544 -5.039 1.00 40.94 267 SER A N 1
ATOM 2108 C CA . SER A 1 267 ? 4.479 -21.788 -4.277 1.00 40.94 267 SER A CA 1
ATOM 2109 C C . SER A 1 267 ? 4.970 -21.503 -2.855 1.00 40.94 267 SER A C 1
ATOM 2111 O O . SER A 1 267 ? 4.463 -22.099 -1.907 1.00 40.94 267 SER A O 1
ATOM 2113 N N . GLN A 1 268 ? 5.857 -20.520 -2.672 1.00 35.47 268 GLN A N 1
ATOM 2114 C CA . GLN A 1 268 ? 6.246 -20.007 -1.349 1.00 35.47 268 GLN A CA 1
ATOM 2115 C C . GLN A 1 268 ? 5.085 -19.291 -0.630 1.00 35.47 268 GLN A C 1
ATOM 2117 O O . GLN A 1 268 ? 4.876 -19.468 0.567 1.00 35.47 268 GLN A O 1
ATOM 2122 N N . ILE A 1 269 ? 4.294 -18.521 -1.373 1.00 35.94 269 ILE A N 1
ATOM 2123 C CA . ILE A 1 269 ? 3.091 -17.822 -0.939 1.00 35.94 269 ILE A CA 1
ATOM 2124 C C . ILE A 1 269 ? 1.953 -18.819 -0.765 1.00 35.94 269 ILE A C 1
ATOM 2126 O O . ILE A 1 269 ? 1.228 -18.643 0.178 1.00 35.94 269 ILE A O 1
ATOM 2130 N N . ALA A 1 270 ? 1.787 -19.894 -1.537 1.00 40.19 270 ALA A N 1
ATOM 2131 C CA . ALA A 1 270 ? 0.771 -20.930 -1.290 1.00 40.19 270 ALA A CA 1
ATOM 2132 C C . ALA A 1 270 ? 1.099 -21.754 -0.040 1.00 40.19 270 ALA A C 1
ATOM 2134 O O . ALA A 1 270 ? 0.198 -22.108 0.720 1.00 40.19 270 ALA A O 1
ATOM 2135 N N . ALA A 1 271 ? 2.387 -21.990 0.229 1.00 36.34 271 ALA A N 1
ATOM 2136 C CA . ALA A 1 271 ? 2.839 -22.513 1.515 1.00 36.34 271 ALA A CA 1
ATOM 2137 C C . ALA A 1 271 ? 2.504 -21.551 2.676 1.00 36.34 271 ALA A C 1
ATOM 2139 O O . ALA A 1 271 ? 2.202 -22.009 3.777 1.00 36.34 271 ALA A O 1
ATOM 2140 N N . LYS A 1 272 ? 2.480 -20.234 2.417 1.00 33.19 272 LYS A N 1
ATOM 2141 C CA . LYS A 1 272 ? 2.098 -19.175 3.370 1.00 33.19 272 LYS A CA 1
ATOM 2142 C C . LYS A 1 272 ? 0.570 -18.920 3.448 1.00 33.19 272 LYS A C 1
ATOM 2144 O O . LYS A 1 272 ? 0.042 -18.738 4.537 1.00 33.19 272 LYS A O 1
ATOM 2149 N N . ASN A 1 273 ? -0.153 -19.024 2.332 1.00 34.84 273 ASN A N 1
ATOM 2150 C CA . ASN A 1 273 ? -1.577 -18.735 2.084 1.00 34.84 273 ASN A CA 1
ATOM 2151 C C . ASN A 1 273 ? -2.496 -19.898 2.466 1.00 34.84 273 ASN A C 1
ATOM 2153 O O . ASN A 1 273 ? -3.713 -19.793 2.330 1.00 34.84 273 ASN A O 1
ATOM 2157 N N . ARG A 1 274 ? -1.953 -20.974 3.051 1.00 40.47 274 ARG A N 1
ATOM 2158 C CA . ARG A 1 274 ? -2.737 -21.767 4.013 1.00 40.47 274 ARG A CA 1
ATOM 2159 C C . ARG A 1 274 ? -3.294 -20.895 5.153 1.00 40.47 274 ARG A C 1
ATOM 2161 O O . ARG A 1 274 ? -4.207 -21.340 5.834 1.00 40.47 274 ARG A O 1
ATOM 2168 N N . TRP A 1 275 ? -2.811 -19.656 5.309 1.00 33.38 275 TRP A N 1
ATOM 2169 C CA . TRP A 1 275 ? -3.296 -18.670 6.265 1.00 33.38 275 TRP A CA 1
ATOM 2170 C C . TRP A 1 275 ? -3.494 -17.291 5.594 1.00 33.38 275 TRP A C 1
ATOM 2172 O O . TRP A 1 275 ? -2.531 -16.576 5.345 1.00 33.38 275 TRP A O 1
ATOM 2182 N N . LYS A 1 276 ? -4.769 -16.928 5.377 1.00 36.06 276 LYS A N 1
ATOM 2183 C CA . LYS A 1 276 ? -5.342 -15.614 4.983 1.00 36.06 276 LYS A CA 1
ATOM 2184 C C . LYS A 1 276 ? -5.310 -15.194 3.497 1.00 36.06 276 LYS A C 1
ATOM 2186 O O . LYS A 1 276 ? -4.292 -15.226 2.816 1.00 36.06 276 LYS A O 1
ATOM 2191 N N . LYS A 1 277 ? -6.487 -14.746 3.031 1.00 36.62 277 LYS A N 1
ATOM 2192 C CA . LYS A 1 277 ? -6.752 -14.039 1.765 1.00 36.62 277 LYS A CA 1
ATOM 2193 C C . LYS A 1 277 ? -6.654 -12.530 2.020 1.00 36.62 277 LYS A C 1
ATOM 2195 O O . LYS A 1 277 ? -7.507 -11.990 2.716 1.00 36.62 277 LYS A O 1
ATOM 2200 N N . GLU A 1 278 ? -5.663 -11.859 1.444 1.00 46.44 278 GLU A N 1
ATOM 2201 C CA . GLU A 1 278 ? -5.565 -10.393 1.425 1.00 46.44 278 GLU A CA 1
ATOM 2202 C C . GLU A 1 278 ? -5.509 -9.912 -0.029 1.00 46.44 278 GLU A C 1
ATOM 2204 O O . GLU A 1 278 ? -4.471 -9.993 -0.676 1.00 46.44 278 GLU A O 1
ATOM 2209 N N . THR A 1 279 ? -6.637 -9.430 -0.548 1.00 47.78 279 THR A N 1
ATOM 2210 C CA . THR A 1 279 ? -6.733 -8.744 -1.854 1.00 47.78 279 THR A CA 1
ATOM 2211 C C . THR A 1 279 ? -7.576 -7.465 -1.761 1.00 47.78 279 THR A C 1
ATOM 2213 O O . THR A 1 279 ? -8.046 -6.953 -2.769 1.00 47.78 279 THR A O 1
ATOM 2216 N N . GLU A 1 280 ? -7.799 -6.939 -0.554 1.00 50.91 280 GLU A N 1
ATOM 2217 C CA . GLU A 1 280 ? -8.635 -5.755 -0.324 1.00 50.91 280 GLU A CA 1
ATOM 2218 C C . GLU A 1 280 ? -7.767 -4.491 -0.200 1.00 50.91 280 GLU A C 1
ATOM 2220 O O . GLU A 1 280 ? -6.831 -4.448 0.606 1.00 50.91 280 GLU A O 1
ATOM 2225 N N . VAL A 1 281 ? -8.069 -3.457 -0.994 1.00 47.25 281 VAL A N 1
ATOM 2226 C CA . VAL A 1 281 ? -7.417 -2.140 -0.905 1.00 47.25 281 VAL A CA 1
ATOM 2227 C C . VAL A 1 281 ? -7.894 -1.424 0.358 1.00 47.25 281 VAL A C 1
ATOM 2229 O O . VAL A 1 281 ? -9.094 -1.289 0.582 1.00 47.25 281 VAL A O 1
ATOM 2232 N N . LYS A 1 282 ? -6.963 -0.901 1.163 1.00 61.59 282 LYS A N 1
ATOM 2233 C CA . LYS A 1 282 ? -7.291 -0.077 2.340 1.00 61.59 282 LYS A CA 1
ATOM 2234 C C . LYS A 1 282 ? -6.920 1.379 2.088 1.00 61.59 282 LYS A C 1
ATOM 2236 O O . LYS A 1 282 ? -5.758 1.673 1.808 1.00 61.59 282 LYS A O 1
ATOM 2241 N N . LEU A 1 283 ? -7.895 2.278 2.206 1.00 48.56 283 LEU A N 1
ATOM 2242 C CA . LEU A 1 283 ? -7.716 3.716 1.996 1.00 48.56 283 LEU A CA 1
ATOM 2243 C C . LEU A 1 283 ? -7.504 4.463 3.309 1.00 48.56 283 LEU A C 1
ATOM 2245 O O . LEU A 1 283 ? -8.135 4.157 4.317 1.00 48.56 283 LEU A O 1
ATOM 2249 N N . PHE A 1 284 ? -6.644 5.478 3.270 1.00 44.59 284 PHE A N 1
ATOM 2250 C CA . PHE A 1 284 ? -6.371 6.366 4.394 1.00 44.59 284 PHE A CA 1
ATOM 2251 C C . PHE A 1 284 ? -6.360 7.822 3.921 1.00 44.59 284 PHE A C 1
ATOM 2253 O O . PHE A 1 284 ? -5.724 8.154 2.917 1.00 44.59 284 PHE A O 1
ATOM 2260 N N . SER A 1 285 ? -7.031 8.696 4.666 1.00 39.09 285 SER A N 1
ATOM 2261 C CA . SER A 1 285 ? -7.033 10.143 4.440 1.00 39.09 285 SER A CA 1
ATOM 2262 C C . SER A 1 285 ? -6.852 10.859 5.783 1.00 39.09 285 SER A C 1
ATOM 2264 O O . SER A 1 285 ? -7.427 10.410 6.777 1.00 39.09 285 SER A O 1
ATOM 2266 N N . PHE A 1 286 ? -6.042 11.925 5.825 1.00 42.19 286 PHE A N 1
ATOM 2267 C CA . PHE A 1 286 ? -5.698 12.662 7.056 1.00 42.19 286 PHE A CA 1
ATOM 2268 C C . PHE A 1 286 ? -5.919 14.179 6.967 1.00 42.19 286 PHE A C 1
ATOM 2270 O O . PHE A 1 286 ? -5.451 14.823 5.995 1.00 42.19 286 PHE A O 1
#

pLDDT: mean 74.89, std 19.84, range [33.19, 97.88]

Foldseek 3Di:
DDDDDDDDDDDDDDDDDDDDDDDDPPPPPDPPPPPLPQAAPLNQWQLVVCVPDHFGDGADPVQWDDDPRHIHGHVDNVSSVVCVVPVVLRAAPLRQWAPLCSPPPDTHGFRSRAWHQAPSHIHGHNDPVSSVPDDDDPPLCPLVVQAAFLNQWLLQCCPDPVNDIDGADPQWWKDFPSHIYGHVDVVSSVVCQVPVVLRAAPLGQWALLCLLVLHTDGFNSSAWDQDPSHIHTHNDVVSVVVCVVPVVSSNVSSVVSSVVVVVVVVVVVVVVVVDDDDGHMDIHGD

Radius of gyration: 31.84 Å; chains: 1; bounding box: 78×99×60 Å

Sequence (286 aa):
MHSLRIPSRPTAIFLLSFLALLSGVASSLLWADESDVMPIALDGYDPISYFTNEKAVAGKADYQKEYKGERYTFINEDNMNLFSAHPERFLPQYGGACAHSATAQSPVAGDPSIYTVDQGKLYFFSSKVAKSQWPTNISSNQVGLMPLALQGFDVTTYFDESGNIAKGNERYQAVFNGKRYLFVSQENQQQFAAEPERFLPQYEGYCSHSVSQGAPIPSDPSLYIIDEEKLYLFSADEAKDAWLSQPLATRDLASKNWHFEANKRNSQIAAKNRWKKETEVKLFSF

Secondary structure (DSSP, 8-state):
---------------------------------TT--PPBGGGGB-TTGGGSTT---B-EEEEEEEETTEEEEESSHHHHHHHHHSGGGTSBGGGGBBGGGTTSSSPPBPEEEEEEEETTEEEEESSHHHHHTSPSS--STTGGGS-BGGGGB-GGGGG-TT----BPEEEEEEEETTEEEEESSHHHHHHHHH-HHHHSBTTTTB-HHHHHTT---B-EEEEEEEETTEEEEESSHHHHHHHHHSHHHHHHHHHHHHHHHHHHHHHHHHHHTTS------EEEE-